Protein AF-A0A562MT19-F1 (afdb_monomer)

Secondary structure (DSSP, 8-state):
-HHHHHHHHHHHHHHHHHS---------EEE--TT-EEEE-TTSEEEEEEE-SS-GGG--EEEEEEEEEEETTEEEESTTSPPP--EEEEEEE--SS-TTEEEEEEEEEEEEEETTEEEEEEE---S-EEEEESSGGGEEEEESS-----STTSPP--SEEE--TT-EEEEES---SEEEEEETT-SSPEEEE---TT--EEEEEEEEEEETT---SSEEEEEETTEEE--EETTEE--STTPPPPEEBP-

Foldseek 3Di:
DVVVVVVVVVVVVVVVVVVPPDPPDPLAFWFADDAWIWGQDPVQKIWIWHQQQQANVVVDIFIAIDGWDDDPQKIWAAAVFDDDAKDKDKDFDFDPPDLQKAKEAEWEWEFEDDPNDGDDIDTDQAQWKWKAFPDPVRIAIEGQDDDADPDPPDDGDPRYDHDDPRRMDIDGDDFGQWMWMDGGPHLDIDIDGDDDRNGRYMYMYMYHYAYPRNHDGRFIWRDDDQWIFGDDHSNDTDPDPPGDGTTGGDD

Structure (mmCIF, N/CA/C/O backbone):
data_AF-A0A562MT19-F1
#
_entry.id   AF-A0A562MT19-F1
#
loop_
_atom_site.group_PDB
_atom_site.id
_atom_site.type_symbol
_atom_site.label_atom_id
_atom_site.label_alt_id
_atom_site.label_comp_id
_atom_site.label_asym_id
_atom_site.label_entity_id
_atom_site.label_seq_id
_atom_site.pdbx_PDB_ins_code
_atom_site.Cartn_x
_atom_site.Cartn_y
_atom_site.Cartn_z
_atom_site.occupancy
_atom_site.B_iso_or_equiv
_atom_site.auth_seq_id
_atom_site.auth_comp_id
_atom_site.auth_asym_id
_atom_site.auth_atom_id
_atom_site.pdbx_PDB_model_num
ATOM 1 N N . MET A 1 1 ? -6.044 -28.865 -68.835 1.00 51.41 1 MET A N 1
ATOM 2 C CA . MET A 1 1 ? -5.174 -27.752 -68.384 1.00 51.41 1 MET A CA 1
ATOM 3 C C . MET A 1 1 ? -5.830 -26.784 -67.393 1.00 51.41 1 MET A C 1
ATOM 5 O O . MET A 1 1 ? -5.123 -26.281 -66.537 1.00 51.41 1 MET A O 1
ATOM 9 N N . ILE A 1 2 ? -7.151 -26.563 -67.417 1.00 51.44 2 ILE A N 1
ATOM 10 C CA . ILE A 1 2 ? -7.829 -25.585 -66.531 1.00 51.44 2 ILE A CA 1
ATOM 11 C C . ILE A 1 2 ? -7.869 -26.005 -65.042 1.00 51.44 2 ILE A C 1
ATOM 13 O O . ILE A 1 2 ? -7.805 -25.158 -64.158 1.00 51.44 2 ILE A O 1
ATOM 17 N N . LYS A 1 3 ? -7.898 -27.311 -64.735 1.00 44.47 3 LYS A N 1
ATOM 18 C CA . LYS A 1 3 ? -7.991 -27.810 -63.346 1.00 44.47 3 LYS A CA 1
ATOM 19 C C . LYS A 1 3 ? -6.720 -27.620 -62.502 1.00 44.47 3 LYS A C 1
ATOM 21 O O . LYS A 1 3 ? -6.828 -27.552 -61.286 1.00 44.47 3 LYS A O 1
ATOM 26 N N . VAL A 1 4 ? -5.545 -27.495 -63.127 1.00 52.62 4 VAL A N 1
ATOM 27 C CA . VAL A 1 4 ? -4.258 -27.324 -62.417 1.00 52.62 4 VAL A CA 1
ATOM 28 C C . VAL A 1 4 ? -4.016 -25.855 -62.038 1.00 52.62 4 VAL A C 1
ATOM 30 O O . VAL A 1 4 ? -3.389 -25.569 -61.021 1.00 52.62 4 VAL A O 1
ATOM 33 N N . LEU A 1 5 ? -4.580 -24.910 -62.802 1.00 48.38 5 LEU A N 1
ATOM 34 C CA . LEU A 1 5 ? -4.477 -23.480 -62.495 1.00 48.38 5 LEU A CA 1
ATOM 35 C C . LEU A 1 5 ? -5.323 -23.079 -61.271 1.00 48.38 5 LEU A C 1
ATOM 37 O O . LEU A 1 5 ? -4.899 -22.243 -60.477 1.00 48.38 5 LEU A O 1
ATOM 41 N N . LEU A 1 6 ? -6.496 -23.698 -61.085 1.00 49.72 6 LEU A N 1
ATOM 42 C CA . LEU A 1 6 ? -7.387 -23.399 -59.954 1.00 49.72 6 LEU A CA 1
ATOM 43 C C . LEU A 1 6 ? -6.861 -23.927 -58.610 1.00 49.72 6 LEU A C 1
ATOM 45 O O . LEU A 1 6 ? -7.051 -23.270 -57.588 1.00 49.72 6 LEU A O 1
ATOM 49 N N . SER A 1 7 ? -6.161 -25.067 -58.594 1.00 51.47 7 SER A N 1
ATOM 50 C CA . SER A 1 7 ? -5.553 -25.596 -57.364 1.00 51.47 7 SER A CA 1
ATOM 51 C C . SER A 1 7 ? -4.361 -24.758 -56.895 1.00 51.47 7 SER A C 1
ATOM 53 O O . SER A 1 7 ? -4.171 -24.587 -55.694 1.00 51.47 7 SER A O 1
ATOM 55 N N . ALA A 1 8 ? -3.593 -24.183 -57.827 1.00 54.72 8 ALA A N 1
ATOM 56 C CA . ALA A 1 8 ? -2.473 -23.302 -57.502 1.00 54.72 8 ALA A CA 1
ATOM 57 C C . ALA A 1 8 ? -2.939 -21.960 -56.901 1.00 54.72 8 ALA A C 1
ATOM 59 O O . ALA A 1 8 ? -2.332 -21.474 -55.948 1.00 54.72 8 ALA A O 1
ATOM 60 N N . LEU A 1 9 ? -4.054 -21.395 -57.388 1.00 52.44 9 LEU A N 1
ATOM 61 C CA . LEU A 1 9 ? -4.616 -20.142 -56.862 1.00 52.44 9 LEU A CA 1
ATOM 62 C C . LEU A 1 9 ? -5.207 -20.295 -55.448 1.00 52.44 9 LEU A C 1
ATOM 64 O O . LEU A 1 9 ? -5.035 -19.414 -54.604 1.00 52.44 9 LEU A O 1
ATOM 68 N N . LEU A 1 10 ? -5.867 -21.425 -55.167 1.00 51.94 10 LEU A N 1
ATOM 69 C CA . LEU A 1 10 ? -6.407 -21.728 -53.836 1.00 51.94 10 LEU A CA 1
ATOM 70 C C . LEU A 1 10 ? -5.293 -21.927 -52.800 1.00 51.94 10 LEU A C 1
ATOM 72 O O . LEU A 1 10 ? -5.394 -21.381 -51.701 1.00 51.94 10 LEU A O 1
ATOM 76 N N . TYR A 1 11 ? -4.192 -22.594 -53.164 1.00 52.31 11 TYR A N 1
ATOM 77 C CA . TYR A 1 11 ? -3.014 -22.688 -52.295 1.00 52.31 11 TYR A CA 1
ATOM 78 C C . TYR A 1 11 ? -2.346 -21.327 -52.060 1.00 52.31 11 TYR A C 1
ATOM 80 O O . TYR A 1 11 ? -1.972 -21.025 -50.931 1.00 52.31 11 TYR A O 1
ATOM 88 N N . PHE A 1 12 ? -2.269 -20.459 -53.073 1.00 49.38 12 PHE A N 1
ATOM 89 C CA . PHE A 1 12 ? -1.691 -19.120 -52.907 1.00 49.38 12 PHE A CA 1
ATOM 90 C C . PHE A 1 12 ? -2.519 -18.243 -51.942 1.00 49.38 12 PHE A C 1
ATOM 92 O O . PHE A 1 12 ? -1.956 -17.536 -51.109 1.00 49.38 12 PHE A O 1
ATOM 99 N N . SER A 1 13 ? -3.854 -18.357 -51.959 1.00 49.09 13 SER A N 1
ATOM 100 C CA . SER A 1 13 ? -4.742 -17.638 -51.023 1.00 49.09 13 SER A CA 1
ATOM 101 C C . SER A 1 13 ? -4.686 -18.148 -49.570 1.00 49.09 13 SER A C 1
ATOM 103 O O . SER A 1 13 ? -4.869 -17.376 -48.622 1.00 49.09 13 SER A O 1
ATOM 105 N N . LEU A 1 14 ? -4.366 -19.431 -49.375 1.00 48.69 14 LEU A N 1
ATOM 106 C CA . LEU A 1 14 ? -4.197 -20.043 -48.052 1.00 48.69 14 LEU A CA 1
ATOM 107 C C . LEU A 1 14 ? -2.836 -19.715 -47.422 1.00 48.69 14 LEU A C 1
ATOM 109 O O . LEU A 1 14 ? -2.741 -19.599 -46.205 1.00 48.69 14 LEU A O 1
ATOM 113 N N . VAL A 1 15 ? -1.792 -19.484 -48.222 1.00 49.53 15 VAL A N 1
ATOM 114 C CA . VAL A 1 15 ? -0.471 -19.096 -47.697 1.00 49.53 15 VAL A CA 1
ATOM 115 C C . VAL A 1 15 ? -0.432 -17.607 -47.318 1.00 49.53 15 VAL A C 1
ATOM 117 O O . VAL A 1 15 ? 0.167 -17.250 -46.304 1.00 49.53 15 VAL A O 1
ATOM 120 N N . PHE A 1 16 ? -1.147 -16.732 -48.037 1.00 44.38 16 PHE A N 1
ATOM 121 C CA . PHE A 1 16 ? -1.231 -15.306 -47.675 1.00 44.38 16 PHE A CA 1
ATOM 122 C C . PHE A 1 16 ? -2.078 -15.027 -46.424 1.00 44.38 16 PHE A C 1
ATOM 124 O O . PHE A 1 16 ? -1.816 -14.056 -45.714 1.00 44.38 16 PHE A O 1
ATOM 131 N N . SER A 1 17 ? -3.051 -15.881 -46.100 1.00 43.03 17 SER A N 1
ATOM 132 C CA . SER A 1 17 ? -3.866 -15.725 -44.885 1.00 43.03 17 SER A CA 1
ATOM 133 C C . SER A 1 17 ? -3.165 -16.218 -43.610 1.00 43.03 17 SER A C 1
ATOM 135 O O . SER A 1 17 ? -3.526 -15.784 -42.517 1.00 43.03 17 SER A O 1
ATOM 137 N N . VAL A 1 18 ? -2.105 -17.028 -43.727 1.00 45.25 18 VAL A N 1
ATOM 138 C CA . VAL A 1 18 ? -1.285 -17.476 -42.582 1.00 45.25 18 VAL A CA 1
ATOM 139 C C . VAL A 1 18 ? -0.126 -16.514 -42.276 1.00 45.25 18 VAL A C 1
ATOM 141 O O . VAL A 1 18 ? 0.355 -16.491 -41.146 1.00 45.25 18 VAL A O 1
ATOM 144 N N . PHE A 1 19 ? 0.273 -15.650 -43.219 1.00 40.47 19 PHE A N 1
ATOM 145 C CA . PHE A 1 19 ? 1.335 -14.648 -43.018 1.00 40.47 19 PHE A CA 1
ATOM 146 C C . PHE A 1 19 ? 0.851 -13.233 -42.678 1.00 40.47 19 PHE A C 1
ATOM 148 O O . PHE A 1 19 ? 1.670 -12.363 -42.389 1.00 40.47 19 PHE A O 1
ATOM 155 N N . ALA A 1 20 ? -0.457 -13.017 -42.519 1.00 39.97 20 ALA A N 1
ATOM 156 C CA . ALA A 1 20 ? -0.968 -11.924 -41.686 1.00 39.97 20 ALA A CA 1
ATOM 157 C C . ALA A 1 20 ? -0.799 -12.253 -40.183 1.00 39.97 20 ALA A C 1
ATOM 159 O O . ALA A 1 20 ? -1.672 -11.985 -39.356 1.00 39.97 20 ALA A O 1
ATOM 160 N N . GLN A 1 21 ? 0.338 -12.849 -39.808 1.00 40.09 21 GLN A N 1
ATOM 161 C CA . GLN A 1 21 ? 0.810 -12.891 -38.435 1.00 40.09 21 GLN A CA 1
ATOM 162 C C . GLN A 1 21 ? 1.092 -11.454 -38.025 1.00 40.09 21 GLN A C 1
ATOM 164 O O . GLN A 1 21 ? 2.154 -10.911 -38.301 1.00 40.09 21 GLN A O 1
ATOM 169 N N . LYS A 1 22 ? 0.069 -10.831 -37.434 1.00 43.50 22 LYS A N 1
ATOM 170 C CA . LYS A 1 22 ? 0.128 -9.856 -36.344 1.00 43.50 22 LYS A CA 1
ATOM 171 C C . LYS A 1 22 ? 1.569 -9.432 -36.048 1.00 43.50 22 LYS A C 1
ATOM 173 O O . LYS A 1 22 ? 2.155 -9.920 -35.087 1.00 43.50 22 LYS A O 1
ATOM 178 N N . ALA A 1 23 ? 2.130 -8.545 -36.874 1.00 39.25 23 ALA A N 1
ATOM 179 C CA . ALA A 1 23 ? 3.409 -7.924 -36.580 1.00 39.25 23 ALA A CA 1
ATOM 180 C C . ALA A 1 23 ? 3.232 -7.286 -35.204 1.00 39.25 23 ALA A C 1
ATOM 182 O O . ALA A 1 23 ? 2.452 -6.337 -35.052 1.00 39.25 23 ALA A O 1
ATOM 183 N N . SER A 1 24 ? 3.826 -7.891 -34.174 1.00 53.09 24 SER A N 1
ATOM 184 C CA . SER A 1 24 ? 3.759 -7.351 -32.829 1.00 53.09 24 SER A CA 1
ATOM 185 C C . SER A 1 24 ? 4.416 -5.989 -32.931 1.00 53.09 24 SER A C 1
ATOM 187 O O . SER A 1 24 ? 5.625 -5.902 -33.144 1.00 53.09 24 SER A O 1
ATOM 189 N N . LYS A 1 25 ? 3.610 -4.921 -32.880 1.00 62.22 25 LYS A N 1
ATOM 190 C CA . LYS A 1 25 ? 4.140 -3.560 -32.817 1.00 62.22 25 LYS A CA 1
ATOM 191 C C . LYS A 1 25 ? 5.228 -3.559 -31.741 1.00 62.22 25 LYS A C 1
ATOM 193 O O . LYS A 1 25 ? 4.973 -4.136 -30.681 1.00 62.22 25 LYS A O 1
ATOM 198 N N . PRO A 1 26 ? 6.412 -2.984 -32.002 1.00 75.62 26 PRO A N 1
ATOM 199 C CA . PRO A 1 26 ? 7.526 -3.089 -31.075 1.00 75.62 26 PRO A CA 1
ATOM 200 C C . PRO A 1 26 ? 7.091 -2.512 -29.729 1.00 75.62 26 PRO A C 1
ATOM 202 O O . PRO A 1 26 ? 6.815 -1.319 -29.629 1.00 75.62 26 PRO A O 1
ATOM 205 N N . ILE A 1 27 ? 6.977 -3.375 -28.718 1.00 87.25 27 ILE A N 1
ATOM 206 C CA . ILE A 1 27 ? 6.652 -2.996 -27.335 1.00 87.25 27 ILE A CA 1
ATOM 207 C C . ILE A 1 27 ? 7.791 -2.198 -26.694 1.00 87.25 27 ILE A C 1
ATOM 209 O O . ILE A 1 27 ? 7.566 -1.451 -25.749 1.00 87.25 27 ILE A O 1
ATOM 213 N N . PHE A 1 28 ? 8.992 -2.320 -27.252 1.00 90.56 28 PHE A N 1
ATOM 214 C CA . PHE A 1 28 ? 10.182 -1.568 -26.889 1.00 90.56 28 PHE A CA 1
ATOM 215 C C . PHE A 1 28 ? 9.987 -0.071 -27.113 1.00 90.56 28 PHE A C 1
ATOM 217 O O . PHE A 1 28 ? 9.331 0.335 -28.079 1.00 90.56 28 PHE A O 1
ATOM 224 N N . GLY A 1 29 ? 10.602 0.736 -26.258 1.00 92.75 29 GLY A N 1
ATOM 225 C CA . GLY A 1 29 ? 10.547 2.191 -26.305 1.00 92.75 29 GLY A CA 1
ATOM 226 C C . GLY A 1 29 ? 10.354 2.813 -24.929 1.00 92.75 29 GLY A C 1
ATOM 227 O O . GLY A 1 29 ? 10.197 2.117 -23.926 1.00 92.75 29 GLY A O 1
ATOM 228 N N . THR A 1 30 ? 10.349 4.140 -24.913 1.00 94.94 30 THR A N 1
ATOM 229 C CA . THR A 1 30 ? 10.148 4.949 -23.711 1.00 94.94 30 THR A CA 1
ATOM 230 C C . THR A 1 30 ? 8.709 5.439 -23.654 1.00 94.94 30 THR A C 1
ATOM 232 O O . THR A 1 30 ? 8.205 5.996 -24.626 1.00 94.94 30 THR A O 1
ATOM 235 N N . TYR A 1 31 ? 8.049 5.235 -22.520 1.00 94.50 31 TYR A N 1
ATOM 236 C CA . TYR A 1 31 ? 6.672 5.624 -22.250 1.00 94.50 31 TYR A CA 1
ATOM 237 C C . TYR A 1 31 ? 6.636 6.573 -21.055 1.00 94.50 31 TYR A C 1
ATOM 239 O O . TYR A 1 31 ? 7.173 6.243 -20.000 1.00 94.50 31 TYR A O 1
ATOM 247 N N . GLY A 1 32 ? 5.950 7.704 -21.193 1.00 92.00 32 GLY A N 1
ATOM 248 C CA . GLY A 1 32 ? 5.797 8.706 -20.141 1.00 92.00 32 GLY A CA 1
ATOM 249 C C . GLY A 1 32 ? 6.962 9.688 -20.067 1.00 92.00 32 GLY A C 1
ATOM 250 O O . GLY A 1 32 ? 8.007 9.496 -20.690 1.00 92.00 32 GLY A O 1
ATOM 251 N N . GLU A 1 33 ? 6.771 10.750 -19.290 1.00 86.94 33 GLU A N 1
ATOM 252 C CA . GLU A 1 33 ? 7.734 11.836 -19.102 1.00 86.94 33 GLU A CA 1
ATOM 253 C C . GLU A 1 33 ? 7.857 12.208 -17.620 1.00 86.94 33 GLU A C 1
ATOM 255 O O . GLU A 1 33 ? 6.966 11.936 -16.813 1.00 86.94 33 GLU A O 1
ATOM 260 N N . TYR A 1 34 ? 8.960 12.881 -17.283 1.00 79.06 34 TYR A N 1
ATOM 261 C CA . TYR A 1 34 ? 9.226 13.518 -15.989 1.00 79.06 34 TYR A CA 1
ATOM 262 C C . TYR A 1 34 ? 9.019 12.613 -14.761 1.00 79.06 34 TYR A C 1
ATOM 264 O O . TYR A 1 34 ? 9.953 11.940 -14.333 1.00 79.06 34 TYR A O 1
ATOM 272 N N . SER A 1 35 ? 7.815 12.630 -14.178 1.00 82.56 35 SER A N 1
ATOM 273 C CA . SER A 1 35 ? 7.476 12.019 -12.889 1.00 82.56 35 SER A CA 1
ATOM 274 C C . SER A 1 35 ? 7.184 10.527 -12.975 1.00 82.56 35 SER A C 1
ATOM 276 O O . SER A 1 35 ? 7.266 9.823 -11.967 1.00 82.56 35 SER A O 1
ATOM 278 N N . THR A 1 36 ? 6.825 10.017 -14.154 1.00 91.06 36 THR A N 1
ATOM 279 C CA . THR A 1 36 ? 6.807 8.575 -14.384 1.00 91.06 36 THR A CA 1
ATOM 280 C C . THR A 1 36 ? 7.197 8.235 -15.810 1.00 91.06 36 THR A C 1
ATOM 282 O O . THR A 1 36 ? 6.565 8.680 -16.768 1.00 91.06 36 THR A O 1
ATOM 285 N N . ARG A 1 37 ? 8.236 7.409 -15.941 1.00 95.06 37 ARG A N 1
ATOM 286 C CA . ARG A 1 37 ? 8.802 6.993 -17.220 1.00 95.06 37 ARG A CA 1
ATOM 287 C C . ARG A 1 37 ? 9.193 5.525 -17.182 1.00 95.06 37 ARG A C 1
ATOM 289 O O . ARG A 1 37 ? 9.962 5.121 -16.317 1.00 95.06 37 ARG A O 1
ATOM 296 N N . LEU A 1 38 ? 8.709 4.753 -18.147 1.00 96.44 38 LEU A N 1
ATOM 297 C CA . LEU A 1 38 ? 9.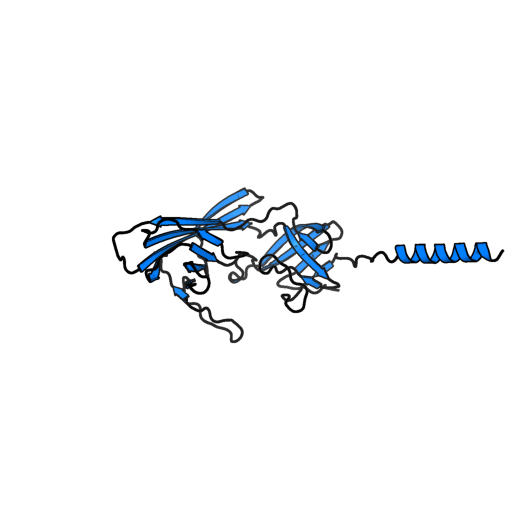086 3.361 -18.369 1.00 96.44 38 LEU A CA 1
ATOM 298 C C . LEU A 1 38 ? 9.819 3.238 -19.703 1.00 96.44 38 LEU A C 1
ATOM 300 O O . LEU A 1 38 ? 9.231 3.484 -20.752 1.00 96.44 38 LEU A O 1
ATOM 304 N N . THR A 1 39 ? 11.066 2.796 -19.675 1.00 96.44 39 THR A N 1
ATOM 305 C CA . THR A 1 39 ? 11.839 2.438 -20.864 1.00 96.44 39 THR A CA 1
ATOM 306 C C . THR A 1 39 ? 11.942 0.923 -20.948 1.00 96.44 39 THR A C 1
ATOM 308 O O . THR A 1 39 ? 12.451 0.299 -20.023 1.00 96.44 39 THR A O 1
ATOM 311 N N . LEU A 1 40 ? 11.470 0.332 -22.047 1.00 96.25 40 LEU A N 1
ATOM 312 C CA . LEU A 1 40 ? 11.638 -1.089 -22.369 1.00 96.25 40 LEU A CA 1
ATOM 313 C C . LEU A 1 40 ? 12.693 -1.232 -23.473 1.00 96.25 40 LEU A C 1
ATOM 315 O O . LEU A 1 40 ? 12.450 -0.827 -24.614 1.00 96.25 40 LEU A O 1
ATOM 319 N N . ASN A 1 41 ? 13.849 -1.801 -23.138 1.00 95.69 41 ASN A N 1
ATOM 320 C CA . ASN A 1 41 ? 14.981 -1.970 -24.050 1.00 95.69 41 ASN A CA 1
ATOM 321 C C . ASN A 1 41 ? 14.867 -3.261 -24.873 1.00 95.69 41 ASN A C 1
ATOM 323 O O . ASN A 1 41 ? 14.219 -4.221 -24.463 1.00 95.69 41 ASN A O 1
ATOM 327 N N . LEU A 1 42 ? 15.523 -3.296 -26.038 1.00 93.19 42 LEU A N 1
ATOM 328 C CA . LEU A 1 42 ? 15.526 -4.455 -26.946 1.00 93.19 42 LEU A CA 1
ATOM 329 C C . LEU A 1 42 ? 16.177 -5.710 -26.345 1.00 93.19 42 LEU A C 1
ATOM 331 O O . LEU A 1 42 ? 15.852 -6.820 -26.754 1.00 93.19 42 LEU A O 1
ATOM 335 N N . ASP A 1 43 ? 17.067 -5.537 -25.373 1.00 94.38 43 ASP A N 1
ATOM 336 C CA . ASP A 1 43 ? 17.789 -6.602 -24.671 1.00 94.38 43 ASP A CA 1
ATOM 337 C C . ASP A 1 43 ? 16.994 -7.222 -23.505 1.00 94.38 43 ASP A C 1
ATOM 339 O O . ASP A 1 43 ? 17.550 -7.972 -22.711 1.00 94.38 43 ASP A O 1
ATOM 343 N N . SER A 1 44 ? 15.686 -6.951 -23.416 1.00 94.44 44 SER A N 1
ATOM 344 C CA . SER A 1 44 ? 14.796 -7.400 -22.331 1.00 94.44 44 SER A CA 1
ATOM 345 C C . SER A 1 44 ? 15.074 -6.773 -20.961 1.00 94.44 44 SER A C 1
ATOM 347 O O . SER A 1 44 ? 14.546 -7.243 -19.955 1.00 94.44 44 SER A O 1
ATOM 349 N N . THR A 1 45 ? 15.820 -5.666 -20.910 1.00 97.56 45 THR A N 1
ATOM 350 C CA . THR A 1 45 ? 15.968 -4.854 -19.694 1.00 97.56 45 THR A CA 1
ATOM 351 C C . THR A 1 45 ? 15.000 -3.669 -19.677 1.00 97.56 45 THR A C 1
ATOM 353 O O . THR A 1 45 ? 14.486 -3.240 -20.718 1.00 97.56 45 THR A O 1
ATOM 356 N N . PHE A 1 46 ? 14.712 -3.126 -18.493 1.00 97.31 46 PHE A N 1
ATOM 357 C CA . PHE A 1 46 ? 13.916 -1.910 -18.338 1.00 97.31 46 PHE A CA 1
ATOM 358 C C . PHE A 1 46 ? 14.572 -0.881 -17.417 1.00 97.31 46 PHE A C 1
ATOM 360 O O . PHE A 1 46 ? 15.384 -1.209 -16.552 1.00 97.31 46 PHE A O 1
ATOM 367 N N . GLU A 1 47 ? 14.138 0.367 -17.571 1.00 97.06 47 GLU A N 1
ATOM 368 C CA . GLU A 1 47 ? 14.278 1.424 -16.570 1.00 97.06 47 GLU A CA 1
ATOM 369 C C . GLU A 1 47 ? 12.884 1.969 -16.238 1.00 97.06 47 GLU A C 1
ATOM 371 O O . GLU A 1 47 ? 12.118 2.306 -17.138 1.00 97.06 47 GLU A O 1
ATOM 376 N N . LEU A 1 48 ? 12.542 2.045 -14.954 1.00 96.12 48 LEU A N 1
ATOM 377 C CA . LEU A 1 48 ? 11.295 2.619 -14.461 1.00 96.12 48 LEU A CA 1
ATOM 378 C C . LEU A 1 48 ? 11.614 3.719 -13.457 1.00 96.12 48 LEU A C 1
ATOM 380 O O . LEU A 1 48 ? 12.158 3.449 -12.391 1.00 96.12 48 LEU A O 1
ATOM 384 N N . ILE A 1 49 ? 11.234 4.942 -13.794 1.00 95.06 49 ILE A N 1
ATOM 385 C CA . ILE A 1 49 ? 11.198 6.075 -12.875 1.00 95.06 49 ILE A CA 1
ATOM 386 C C . ILE A 1 49 ? 9.746 6.236 -12.452 1.00 95.06 49 ILE A C 1
ATOM 388 O O . ILE A 1 49 ? 8.894 6.393 -13.322 1.00 95.06 49 ILE A O 1
ATOM 392 N N . GLU A 1 50 ? 9.445 6.187 -11.160 1.00 93.06 50 GLU A N 1
ATOM 393 C CA . GLU A 1 50 ? 8.103 6.471 -10.641 1.00 93.06 50 GLU A CA 1
ATOM 394 C C . GLU A 1 50 ? 8.157 7.080 -9.235 1.00 93.06 50 GLU A C 1
ATOM 396 O O . GLU A 1 50 ? 9.130 6.897 -8.501 1.00 93.06 50 GLU A O 1
ATOM 401 N N . ALA A 1 51 ? 7.106 7.809 -8.854 1.00 91.19 51 ALA A N 1
ATOM 402 C CA . ALA A 1 51 ? 6.899 8.210 -7.462 1.00 91.19 51 ALA A CA 1
ATOM 403 C C . ALA A 1 51 ? 6.745 6.973 -6.560 1.00 91.19 51 ALA A C 1
ATOM 405 O O . ALA A 1 51 ? 6.334 5.920 -7.053 1.00 91.19 51 ALA A O 1
ATOM 406 N N . ASP A 1 52 ? 7.031 7.097 -5.255 1.00 92.19 52 ASP A N 1
ATOM 407 C CA . ASP A 1 52 ? 6.937 5.978 -4.304 1.00 92.19 52 ASP A CA 1
ATOM 408 C C . ASP A 1 52 ? 5.582 5.249 -4.459 1.00 92.19 52 ASP A C 1
ATOM 410 O O . ASP A 1 52 ? 4.527 5.813 -4.140 1.00 92.19 52 ASP A O 1
ATOM 414 N N . PRO A 1 53 ? 5.580 3.991 -4.946 1.00 88.06 53 PRO A N 1
ATOM 415 C CA . PRO A 1 53 ? 4.343 3.280 -5.246 1.00 88.06 53 PRO A CA 1
ATOM 416 C C . PRO A 1 53 ? 3.607 2.819 -3.979 1.00 88.06 53 PRO A C 1
ATOM 418 O O . PRO A 1 53 ? 2.455 2.388 -4.057 1.00 88.06 53 PRO A O 1
ATOM 421 N N . ILE A 1 54 ? 4.263 2.878 -2.817 1.00 91.12 54 ILE A N 1
ATOM 422 C CA . ILE A 1 54 ? 3.728 2.461 -1.519 1.00 91.12 54 ILE A CA 1
ATOM 423 C C . ILE A 1 54 ? 3.300 3.686 -0.713 1.00 91.12 54 ILE A C 1
ATOM 425 O O . ILE A 1 54 ? 2.205 3.683 -0.152 1.00 91.12 54 ILE A O 1
ATOM 429 N N . PHE A 1 55 ? 4.121 4.738 -0.688 1.00 91.81 55 PHE A N 1
ATOM 430 C CA . PHE A 1 55 ? 3.873 5.964 0.076 1.00 91.81 55 PHE A CA 1
ATOM 431 C C . PHE A 1 55 ? 3.883 7.208 -0.824 1.00 91.81 55 PHE A C 1
ATOM 433 O O . PHE A 1 55 ? 4.753 8.062 -0.686 1.00 91.81 55 PHE A O 1
ATOM 440 N N . PRO A 1 56 ? 2.901 7.372 -1.728 1.00 86.56 56 PRO A N 1
ATOM 441 C CA . PRO A 1 56 ? 2.930 8.432 -2.743 1.00 86.56 56 PRO A CA 1
ATOM 442 C C . PRO A 1 56 ? 2.933 9.859 -2.164 1.00 86.56 56 PRO A C 1
ATOM 444 O O . PRO A 1 56 ? 3.318 10.803 -2.848 1.00 86.56 56 PRO A O 1
ATOM 447 N N . TYR A 1 57 ? 2.518 10.025 -0.906 1.00 86.00 57 TYR A N 1
ATOM 448 C CA . TYR A 1 57 ? 2.509 11.300 -0.184 1.00 86.00 57 TYR A CA 1
ATOM 449 C C . TYR A 1 57 ? 3.899 11.781 0.259 1.00 86.00 57 TYR A C 1
ATOM 451 O O . 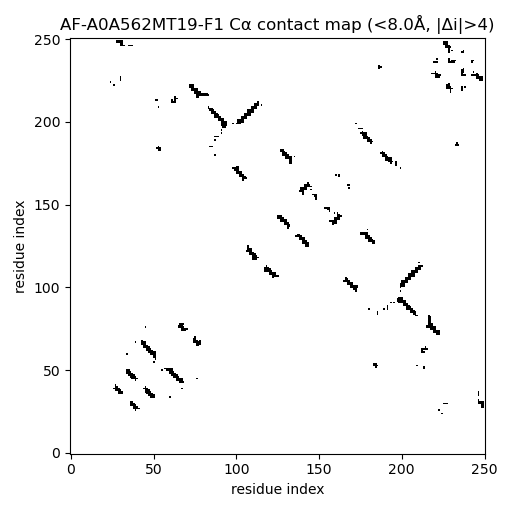TYR A 1 57 ? 4.025 12.915 0.711 1.00 86.00 57 TYR A O 1
ATOM 459 N N . THR A 1 58 ? 4.943 10.949 0.163 1.00 89.25 58 THR A N 1
ATOM 460 C CA . THR A 1 58 ? 6.320 11.394 0.438 1.00 89.25 58 THR A CA 1
ATOM 461 C C . THR A 1 58 ? 6.878 12.238 -0.704 1.00 89.25 58 THR A C 1
ATOM 463 O O . THR A 1 58 ? 7.855 12.953 -0.506 1.00 89.25 58 THR A O 1
ATOM 466 N N . PHE A 1 59 ? 6.257 12.167 -1.891 1.00 87.44 59 PHE A N 1
ATOM 467 C CA . PHE A 1 59 ? 6.730 12.785 -3.134 1.00 87.44 59 PHE A CA 1
ATOM 468 C C . PHE A 1 59 ? 8.152 12.362 -3.537 1.00 87.44 59 PHE A C 1
ATOM 470 O O . PHE A 1 59 ? 8.771 12.979 -4.404 1.00 87.44 59 PHE A O 1
ATOM 477 N N . GLU A 1 60 ? 8.667 11.286 -2.940 1.00 92.12 60 GLU A N 1
ATOM 478 C CA . GLU A 1 60 ? 9.934 10.686 -3.330 1.00 92.12 60 GLU A CA 1
ATOM 479 C C . GLU A 1 60 ? 9.779 9.969 -4.670 1.00 92.12 60 GLU A C 1
ATOM 481 O O . GLU A 1 60 ? 8.741 9.371 -4.961 1.00 92.12 60 GLU A O 1
ATOM 486 N N . SER A 1 61 ? 10.826 10.025 -5.490 1.00 92.88 61 SER A N 1
ATOM 487 C CA . SER A 1 61 ? 10.892 9.333 -6.777 1.00 92.88 61 SER A CA 1
ATOM 488 C C . SER A 1 61 ? 11.998 8.291 -6.751 1.00 92.88 61 SER A C 1
ATOM 490 O O . SER A 1 61 ? 13.083 8.539 -6.227 1.00 92.88 61 SER A O 1
ATOM 492 N N . TYR A 1 62 ? 11.717 7.136 -7.341 1.00 94.81 62 TYR A N 1
ATOM 493 C CA . TYR A 1 62 ? 12.607 5.985 -7.370 1.00 94.81 62 TYR A CA 1
ATOM 494 C C . TYR A 1 62 ? 12.894 5.590 -8.815 1.00 94.81 62 TYR A C 1
ATOM 496 O O . TYR A 1 62 ? 11.987 5.543 -9.647 1.00 94.81 62 TYR A O 1
ATOM 504 N N . THR A 1 63 ? 14.158 5.274 -9.092 1.00 95.25 63 THR A N 1
ATOM 505 C CA . THR A 1 63 ? 14.607 4.746 -10.382 1.00 95.25 63 THR A CA 1
ATOM 506 C C . THR A 1 63 ? 14.989 3.288 -10.207 1.00 95.25 63 THR A C 1
ATOM 508 O O . THR A 1 63 ? 15.900 2.967 -9.450 1.00 95.25 63 THR A O 1
ATOM 511 N N . ASN A 1 64 ? 14.306 2.414 -10.935 1.00 95.62 64 ASN A N 1
ATOM 512 C CA . ASN A 1 64 ? 14.476 0.973 -10.877 1.00 95.62 64 ASN A CA 1
ATOM 513 C C . ASN A 1 64 ? 14.917 0.427 -12.226 1.00 95.62 64 ASN A C 1
ATOM 515 O O . ASN A 1 64 ? 14.453 0.882 -13.271 1.00 95.62 64 ASN A O 1
ATOM 519 N N . ARG A 1 65 ? 15.790 -0.577 -12.196 1.00 96.56 65 ARG A N 1
ATOM 520 C CA . ARG A 1 65 ? 16.244 -1.307 -13.379 1.00 96.56 65 ARG A CA 1
ATOM 521 C C . ARG A 1 65 ? 16.126 -2.801 -13.138 1.00 96.56 65 ARG A C 1
ATOM 523 O O . ARG A 1 65 ? 16.174 -3.247 -11.994 1.00 96.56 65 ARG A O 1
ATOM 530 N N . GLY A 1 66 ? 15.973 -3.557 -14.212 1.00 96.69 66 GLY A N 1
ATOM 531 C CA . GLY A 1 66 ? 15.898 -5.009 -14.149 1.00 96.69 66 GLY A CA 1
ATOM 532 C C . GLY A 1 66 ? 15.447 -5.598 -15.471 1.00 96.69 66 GLY A C 1
ATOM 533 O O . GLY A 1 66 ? 15.518 -4.933 -16.504 1.00 96.69 66 GLY A O 1
ATOM 534 N N . ASP A 1 67 ? 14.947 -6.824 -15.415 1.00 97.50 67 ASP A N 1
ATOM 535 C CA . ASP A 1 67 ? 14.540 -7.580 -16.596 1.00 97.50 67 ASP A CA 1
ATOM 536 C C . ASP A 1 67 ? 13.022 -7.574 -16.758 1.00 97.50 67 ASP A C 1
ATOM 538 O O . ASP A 1 67 ? 12.267 -7.465 -15.785 1.00 97.50 67 ASP A O 1
ATOM 542 N N . TRP A 1 68 ? 12.550 -7.731 -17.988 1.00 96.94 68 TRP A N 1
ATOM 543 C CA . TRP A 1 68 ? 11.137 -7.921 -18.278 1.00 96.94 68 TRP A CA 1
ATOM 544 C C . TRP A 1 68 ? 10.898 -9.089 -19.235 1.00 96.94 68 TRP A C 1
ATOM 546 O O . TRP A 1 68 ? 11.740 -9.441 -20.052 1.00 96.94 68 TRP A O 1
ATOM 556 N N . GLU A 1 69 ? 9.704 -9.677 -19.154 1.00 95.56 69 GLU A N 1
ATOM 557 C CA . GLU A 1 69 ? 9.236 -10.717 -20.083 1.00 95.56 69 GLU A CA 1
ATOM 558 C C . GLU A 1 69 ? 7.845 -10.378 -20.609 1.00 95.56 69 GLU A C 1
ATOM 560 O O . GLU A 1 69 ? 7.071 -9.667 -19.966 1.00 95.56 69 GLU A O 1
ATOM 565 N N . VAL A 1 70 ? 7.486 -10.950 -21.756 1.00 92.81 70 VAL A N 1
ATOM 566 C CA . VAL A 1 70 ? 6.122 -10.885 -22.292 1.00 92.81 70 VAL A CA 1
ATOM 567 C C . VAL A 1 70 ? 5.394 -12.188 -22.001 1.00 92.81 70 VAL A C 1
ATOM 569 O O . VAL A 1 70 ? 5.846 -13.264 -22.385 1.00 92.81 70 VAL A O 1
ATOM 572 N N . LYS A 1 71 ? 4.213 -12.086 -21.385 1.00 89.06 71 LYS A N 1
ATOM 573 C CA . LYS A 1 71 ? 3.248 -13.184 -21.249 1.00 89.06 71 LYS A CA 1
ATOM 574 C C . LYS A 1 71 ? 1.928 -12.771 -21.889 1.00 89.06 71 LYS A C 1
ATOM 576 O O . LYS A 1 71 ? 1.155 -12.005 -21.316 1.00 89.06 71 LYS A O 1
ATOM 581 N N . GLY A 1 72 ? 1.671 -13.276 -23.096 1.00 84.38 72 GLY A N 1
ATOM 582 C CA . GLY A 1 72 ? 0.489 -12.909 -23.877 1.00 84.38 72 GLY A CA 1
ATOM 583 C C . GLY A 1 72 ? 0.541 -11.449 -24.337 1.00 84.38 72 GLY A C 1
ATOM 584 O O . GLY A 1 72 ? 1.403 -11.079 -25.126 1.00 84.38 72 GLY A O 1
ATOM 585 N N . ASP A 1 73 ? -0.392 -10.625 -23.861 1.00 80.81 73 ASP A N 1
ATOM 586 C CA . ASP A 1 73 ? -0.479 -9.182 -24.138 1.00 80.81 73 ASP A CA 1
ATOM 587 C C . ASP A 1 73 ? 0.087 -8.304 -23.005 1.00 80.81 73 ASP A C 1
ATOM 589 O O . ASP A 1 73 ? -0.038 -7.077 -23.037 1.00 80.81 73 ASP A O 1
ATOM 593 N N . THR A 1 74 ? 0.699 -8.932 -22.000 1.00 90.12 74 THR A N 1
ATOM 594 C CA . THR A 1 74 ? 1.191 -8.278 -20.789 1.00 90.12 74 THR A CA 1
ATOM 595 C C . THR A 1 74 ? 2.712 -8.383 -20.710 1.00 90.12 74 THR A C 1
ATOM 597 O O . THR A 1 74 ? 3.275 -9.471 -20.813 1.00 90.12 74 THR A O 1
ATOM 600 N N . VAL A 1 75 ? 3.374 -7.252 -20.485 1.00 94.75 75 VAL A N 1
ATOM 601 C CA . VAL A 1 75 ? 4.782 -7.166 -20.087 1.00 94.75 75 VAL A CA 1
ATOM 602 C C . VAL A 1 75 ? 4.857 -7.292 -18.565 1.00 94.75 75 VAL A C 1
ATOM 604 O O . VAL A 1 75 ? 4.056 -6.688 -17.853 1.00 94.75 75 VAL A O 1
ATOM 607 N N . ILE A 1 76 ? 5.788 -8.087 -18.051 1.00 95.38 76 ILE A N 1
ATOM 608 C CA . ILE A 1 76 ? 5.997 -8.296 -16.616 1.00 95.38 76 ILE A CA 1
ATOM 609 C C . ILE A 1 76 ? 7.404 -7.829 -16.262 1.00 95.38 76 ILE A C 1
ATOM 611 O O . ILE A 1 76 ? 8.371 -8.396 -16.758 1.00 95.38 76 ILE A O 1
ATOM 615 N N . LEU A 1 77 ? 7.506 -6.818 -15.399 1.00 96.50 77 LEU A N 1
ATOM 616 C CA . LEU A 1 77 ? 8.770 -6.295 -14.878 1.00 96.50 77 LEU A CA 1
ATOM 617 C C . LEU A 1 77 ? 9.218 -7.121 -13.668 1.00 96.50 77 LEU A C 1
ATOM 619 O O . LEU A 1 77 ? 8.407 -7.381 -12.771 1.00 96.50 77 LEU A O 1
ATOM 623 N N . ASN A 1 78 ? 10.498 -7.496 -13.631 1.00 96.69 78 ASN A N 1
ATOM 624 C CA . ASN A 1 78 ? 11.109 -8.368 -12.624 1.00 96.69 78 ASN A CA 1
ATOM 625 C C . ASN A 1 78 ? 10.243 -9.605 -12.304 1.00 96.69 78 ASN A C 1
ATOM 627 O O . ASN A 1 78 ? 9.776 -9.787 -11.174 1.00 96.69 78 ASN A O 1
ATOM 631 N N . PRO A 1 79 ? 9.997 -10.450 -13.313 1.00 95.38 79 PRO A N 1
ATOM 632 C CA . PRO A 1 79 ? 9.125 -11.632 -13.248 1.00 95.38 79 PRO A CA 1
ATOM 633 C C . PRO A 1 79 ? 9.559 -12.684 -12.217 1.00 95.38 79 PRO A C 1
ATOM 635 O O . PRO A 1 79 ? 8.735 -13.451 -11.728 1.00 95.38 79 PRO A O 1
ATOM 638 N N . HIS A 1 80 ? 10.852 -12.725 -11.898 1.00 94.62 80 HIS A N 1
ATOM 639 C CA . HIS A 1 80 ? 11.462 -13.661 -10.960 1.00 94.62 80 HIS A CA 1
ATOM 640 C C . HIS A 1 80 ? 11.320 -13.199 -9.501 1.00 94.62 80 HIS A C 1
ATOM 642 O O . HIS A 1 80 ? 11.661 -13.937 -8.580 1.00 94.62 80 HIS A O 1
ATOM 648 N N . LEU A 1 81 ? 10.829 -11.975 -9.272 1.00 94.75 81 LEU A N 1
ATOM 649 C CA . LEU A 1 81 ? 10.610 -11.440 -7.937 1.00 94.75 81 LEU A CA 1
ATOM 650 C C . LEU A 1 81 ? 9.153 -11.606 -7.522 1.00 94.75 81 LEU A C 1
ATOM 652 O O . LEU A 1 81 ? 8.248 -10.976 -8.076 1.00 94.75 81 LEU A O 1
ATOM 656 N N . GLU A 1 82 ? 8.935 -12.397 -6.477 1.00 92.50 82 GLU A N 1
ATOM 657 C CA . GLU A 1 82 ? 7.622 -12.543 -5.858 1.00 92.50 82 GLU A CA 1
ATOM 658 C C . GLU A 1 82 ? 7.179 -11.246 -5.179 1.00 92.50 82 GLU A C 1
ATOM 660 O O . GLU A 1 82 ? 7.975 -10.581 -4.504 1.00 92.50 82 GLU A O 1
ATOM 665 N N . LYS A 1 83 ? 5.892 -10.903 -5.335 1.00 91.31 83 LYS A N 1
ATOM 666 C CA . LYS A 1 83 ? 5.261 -9.762 -4.661 1.00 91.31 83 LYS A CA 1
ATOM 667 C C . LYS A 1 83 ? 5.319 -9.944 -3.144 1.00 91.31 83 LYS A C 1
ATOM 669 O O . LYS A 1 83 ? 4.948 -10.991 -2.619 1.00 91.31 83 LYS A O 1
ATOM 674 N N . ARG A 1 84 ? 5.694 -8.882 -2.429 1.00 92.56 84 ARG A N 1
ATOM 675 C CA . ARG A 1 84 ? 5.567 -8.834 -0.970 1.00 92.56 84 ARG A CA 1
ATOM 676 C C . ARG A 1 84 ? 4.233 -8.221 -0.588 1.00 92.56 84 ARG A C 1
ATOM 678 O O . ARG A 1 84 ? 3.848 -7.189 -1.128 1.00 92.56 84 ARG A O 1
ATOM 685 N N . LEU A 1 85 ? 3.541 -8.860 0.348 1.00 92.88 85 LEU A N 1
ATOM 686 C CA . LEU A 1 85 ? 2.225 -8.429 0.798 1.00 92.88 85 LEU A CA 1
ATOM 687 C C . LEU A 1 85 ? 2.277 -7.979 2.260 1.00 92.88 85 LEU A C 1
ATOM 689 O O . LEU A 1 85 ? 2.974 -8.608 3.064 1.00 92.88 85 LEU A O 1
ATOM 693 N N . PRO A 1 86 ? 1.528 -6.925 2.626 1.00 95.69 86 PRO A N 1
ATOM 694 C CA . PRO A 1 86 ? 1.398 -6.531 4.015 1.00 95.69 86 PRO A CA 1
ATOM 695 C C . PRO A 1 86 ? 0.802 -7.654 4.857 1.00 95.69 86 PRO A C 1
ATOM 697 O O . PRO A 1 86 ? -0.029 -8.443 4.402 1.00 95.69 86 PRO A O 1
ATOM 700 N N . ARG A 1 87 ? 1.225 -7.704 6.117 1.00 96.44 87 ARG A N 1
ATOM 701 C CA . ARG A 1 87 ? 0.741 -8.668 7.105 1.00 96.44 87 ARG A CA 1
ATOM 702 C C . ARG A 1 87 ? 0.070 -7.912 8.233 1.00 96.44 87 ARG A C 1
ATOM 704 O O . ARG A 1 87 ? 0.596 -6.913 8.713 1.00 96.44 87 ARG A O 1
ATOM 711 N N . VAL A 1 88 ? -1.084 -8.401 8.668 1.00 97.25 88 VAL A N 1
ATOM 712 C CA . VAL A 1 88 ? -1.810 -7.824 9.799 1.00 97.25 88 VAL A CA 1
ATOM 713 C C . VAL A 1 88 ? -2.140 -8.936 10.780 1.00 97.25 88 VAL A C 1
ATOM 715 O O . VAL A 1 88 ? -2.617 -9.997 10.385 1.00 97.25 88 VAL A O 1
ATOM 718 N N . SER A 1 89 ? -1.876 -8.686 12.056 1.00 96.50 89 SER A N 1
ATOM 719 C CA . SER A 1 89 ? -2.221 -9.582 13.159 1.00 96.50 89 SER A CA 1
ATOM 720 C C . SER A 1 89 ? -2.997 -8.819 14.222 1.00 96.50 89 SER A C 1
ATOM 722 O O . SER A 1 89 ? -2.840 -7.605 14.359 1.00 96.50 89 SER A O 1
ATOM 724 N N . VAL A 1 90 ? -3.850 -9.532 14.953 1.00 96.38 90 VAL A N 1
ATOM 725 C CA . VAL A 1 90 ? -4.695 -8.961 16.003 1.00 96.38 90 VAL A CA 1
ATOM 726 C C . VAL A 1 90 ? -4.493 -9.764 17.275 1.00 96.38 90 VAL A C 1
ATOM 728 O O . VAL A 1 90 ? -4.517 -10.993 17.238 1.00 96.38 90 VAL A O 1
ATOM 731 N N . ARG A 1 91 ? -4.303 -9.070 18.397 1.00 95.31 91 ARG A N 1
ATOM 732 C CA . ARG A 1 91 ? -4.404 -9.661 19.733 1.00 95.31 91 ARG A CA 1
ATOM 733 C C . ARG A 1 91 ? -5.678 -9.172 20.397 1.00 95.31 91 ARG A C 1
ATOM 735 O O . ARG A 1 91 ? -5.936 -7.972 20.445 1.00 95.31 91 ARG A O 1
ATOM 742 N N . GLU A 1 92 ? -6.459 -10.117 20.896 1.00 94.25 92 GLU A N 1
ATOM 743 C CA . GLU A 1 92 ? -7.764 -9.883 21.507 1.00 94.25 92 GLU A CA 1
ATOM 744 C C . GLU A 1 92 ? -7.600 -9.894 23.032 1.00 94.25 92 GLU A C 1
ATOM 746 O O . GLU A 1 92 ? -7.071 -10.857 23.591 1.00 94.25 92 GLU A O 1
ATOM 751 N N . LYS A 1 93 ? -8.024 -8.826 23.711 1.00 91.19 93 LYS A N 1
ATOM 752 C CA . LYS A 1 93 ? -7.955 -8.695 25.171 1.00 91.19 93 LYS A CA 1
ATOM 753 C C . LYS A 1 93 ? -9.323 -8.338 25.747 1.00 91.19 93 LYS A C 1
ATOM 755 O O . LYS A 1 93 ? -10.071 -7.546 25.173 1.00 91.19 93 LYS A O 1
ATOM 760 N N . SER A 1 94 ? -9.611 -8.898 26.916 1.00 87.88 94 SER A N 1
ATOM 761 C CA . SER A 1 94 ? -10.750 -8.522 27.752 1.00 87.88 94 SER A CA 1
ATOM 762 C C . SER A 1 94 ? -10.236 -7.672 28.905 1.00 87.88 94 SER A C 1
ATOM 764 O O . SER A 1 94 ? -9.464 -8.145 29.737 1.00 87.88 94 SER A O 1
ATOM 766 N N . VAL A 1 95 ? -10.629 -6.406 28.934 1.00 82.88 95 VAL A N 1
ATOM 767 C CA . VAL A 1 95 ? -10.237 -5.436 29.955 1.00 82.88 95 VAL A CA 1
ATOM 768 C C . VAL A 1 95 ? -11.478 -5.101 30.773 1.00 82.88 95 VAL A C 1
ATOM 770 O O . VAL A 1 95 ? -12.517 -4.772 30.217 1.00 82.88 95 VAL A O 1
ATOM 773 N N . GLN A 1 96 ? -11.401 -5.181 32.100 1.00 71.69 96 GLN A N 1
ATOM 774 C CA . GLN A 1 96 ? -12.560 -4.918 32.971 1.00 71.69 96 GLN A CA 1
ATOM 775 C C . GLN A 1 96 ? -12.992 -3.437 33.000 1.00 71.69 96 GLN A C 1
ATOM 777 O O . GLN A 1 96 ? -14.061 -3.119 33.510 1.00 71.69 96 GLN A O 1
ATOM 782 N N . LYS A 1 97 ? -12.172 -2.532 32.457 1.00 58.44 97 LYS A N 1
ATOM 783 C CA . LYS A 1 97 ? -12.404 -1.085 32.436 1.00 58.44 97 LYS A CA 1
ATOM 784 C C . LYS A 1 97 ? -13.136 -0.668 31.149 1.00 58.44 97 LYS A C 1
ATOM 786 O O . LYS A 1 97 ? -12.799 -1.167 30.081 1.00 58.44 97 LYS A O 1
ATOM 791 N N . ASP A 1 98 ? -14.100 0.249 31.268 1.00 55.66 98 ASP A N 1
ATOM 792 C CA . ASP A 1 98 ? -14.827 0.911 30.168 1.00 55.66 98 ASP A CA 1
ATOM 793 C C . ASP A 1 98 ? -15.542 -0.035 29.181 1.00 55.66 98 ASP A C 1
ATOM 795 O O . ASP A 1 98 ? -15.289 -0.043 27.974 1.00 55.66 98 ASP A O 1
ATOM 799 N N . ASN A 1 99 ? -16.499 -0.811 29.703 1.00 67.19 99 ASN A N 1
ATOM 800 C CA . ASN A 1 99 ? -17.255 -1.821 28.947 1.00 67.19 99 ASN A CA 1
ATOM 801 C C . ASN A 1 99 ? -18.215 -1.247 27.877 1.00 67.19 99 ASN A C 1
ATOM 803 O O . ASN A 1 99 ? -18.771 -1.996 27.070 1.00 67.19 99 ASN A O 1
ATOM 807 N N . ASP A 1 100 ? -18.377 0.078 27.842 1.00 82.50 100 ASP A N 1
ATOM 808 C CA . ASP A 1 100 ? -19.254 0.795 26.907 1.00 82.50 100 ASP A CA 1
ATOM 809 C C . ASP A 1 100 ? -18.584 1.081 25.552 1.00 82.50 100 ASP A C 1
ATOM 811 O O . ASP A 1 100 ? -19.213 1.596 24.619 1.00 82.50 100 ASP A O 1
ATOM 815 N N . SER A 1 101 ? -17.306 0.721 25.398 1.00 88.12 101 SER A N 1
ATOM 816 C CA . SER A 1 101 ? -16.561 0.928 24.158 1.00 88.12 101 SER A CA 1
ATOM 817 C C . SER A 1 101 ? -15.680 -0.261 23.788 1.00 88.12 101 SER A C 1
ATOM 819 O O . SER A 1 101 ? -15.423 -1.161 24.583 1.00 88.12 101 SER A O 1
ATOM 821 N N . ILE A 1 102 ? -15.240 -0.272 22.532 1.00 90.06 102 ILE A N 1
ATOM 822 C CA . ILE A 1 102 ? -14.174 -1.147 22.057 1.00 90.06 102 ILE A CA 1
ATOM 823 C C . ILE A 1 102 ? -12.941 -0.288 21.842 1.00 90.06 102 ILE A C 1
ATOM 825 O O . ILE A 1 102 ? -12.957 0.598 20.986 1.00 90.06 102 ILE A O 1
ATOM 829 N N . SER A 1 103 ? -11.876 -0.584 22.570 1.00 92.31 103 SER A N 1
ATOM 830 C CA . SER A 1 103 ? -10.586 0.075 22.423 1.00 92.31 103 SER A CA 1
ATOM 831 C C . SER A 1 103 ? -9.728 -0.644 21.379 1.00 92.31 103 SER A C 1
ATOM 833 O O . SER A 1 103 ? -9.705 -1.873 21.307 1.00 92.31 103 SER A O 1
ATOM 835 N N . VAL A 1 104 ? -9.034 0.114 20.536 1.00 93.69 104 VAL A N 1
ATOM 836 C CA . VAL A 1 104 ? -8.146 -0.418 19.501 1.00 93.69 104 VAL A CA 1
ATOM 837 C C . VAL A 1 104 ? -6.812 0.304 19.561 1.00 93.69 104 VAL A C 1
ATOM 839 O O . VAL A 1 104 ? -6.775 1.524 19.418 1.00 93.69 104 VAL A O 1
ATOM 842 N N . THR A 1 105 ? -5.725 -0.449 19.703 1.00 95.31 105 THR A N 1
ATOM 843 C CA . THR A 1 105 ? -4.348 0.063 19.658 1.00 95.31 105 THR A CA 1
ATOM 844 C C . THR A 1 105 ? -3.676 -0.368 18.362 1.00 95.31 105 THR A C 1
ATOM 846 O O . THR A 1 105 ? -3.792 -1.525 17.955 1.00 95.31 105 THR A O 1
ATOM 849 N N . ILE A 1 106 ? -2.956 0.545 17.708 1.00 95.75 106 ILE A N 1
ATOM 850 C CA . ILE A 1 106 ? -2.276 0.276 16.434 1.00 95.75 106 ILE A CA 1
ATOM 851 C C . ILE A 1 106 ? -0.762 0.285 16.613 1.00 95.75 106 ILE A C 1
ATOM 853 O O . ILE A 1 106 ? -0.170 1.289 17.007 1.00 95.75 106 ILE A O 1
ATOM 857 N N . ASN A 1 107 ? -0.123 -0.799 16.188 1.00 96.38 107 ASN A N 1
ATOM 858 C CA . ASN A 1 107 ? 1.316 -0.873 15.992 1.00 96.38 107 ASN A CA 1
ATOM 859 C C . ASN A 1 107 ? 1.604 -1.039 14.502 1.00 96.38 107 ASN A C 1
ATOM 861 O O . ASN A 1 107 ? 1.203 -2.031 13.902 1.00 96.38 107 ASN A O 1
ATOM 865 N N . TYR A 1 108 ? 2.293 -0.077 13.896 1.00 96.50 108 TYR A N 1
ATOM 866 C CA . TYR A 1 108 ? 2.657 -0.130 12.484 1.00 96.50 108 TYR A CA 1
ATOM 867 C C . TYR A 1 108 ? 4.174 -0.219 12.363 1.00 96.50 108 TYR A C 1
ATOM 869 O O . TYR A 1 108 ? 4.893 0.621 12.906 1.00 96.50 108 TYR A O 1
ATOM 877 N N . TYR A 1 109 ? 4.648 -1.230 11.643 1.00 97.62 109 TYR A N 1
ATOM 878 C CA . TYR A 1 109 ? 6.058 -1.437 11.352 1.00 97.62 109 TYR A CA 1
ATOM 879 C C . TYR A 1 109 ? 6.300 -1.497 9.852 1.00 97.62 109 TYR A C 1
ATOM 881 O O . TYR A 1 109 ? 5.492 -2.040 9.095 1.00 97.62 109 TYR A O 1
ATOM 889 N N . LEU A 1 110 ? 7.449 -0.979 9.448 1.00 97.06 110 LEU A N 1
ATOM 890 C CA . LEU A 1 110 ? 7.974 -1.108 8.104 1.00 97.06 110 LEU A CA 1
ATOM 891 C C . LEU A 1 110 ? 9.124 -2.114 8.136 1.00 97.06 110 LEU A C 1
ATOM 893 O O . LEU A 1 110 ? 10.042 -1.995 8.947 1.00 97.06 110 LEU A O 1
ATOM 897 N N . GLU A 1 111 ? 9.041 -3.133 7.287 1.00 97.88 111 GLU A N 1
ATOM 898 C CA . GLU A 1 111 ? 10.126 -4.086 7.057 1.00 97.88 111 GLU A CA 1
ATOM 899 C C . GLU A 1 111 ? 10.845 -3.716 5.771 1.00 97.88 111 GLU A C 1
ATOM 901 O O . GLU A 1 111 ? 10.284 -3.860 4.684 1.00 97.88 111 GLU A O 1
ATOM 906 N N . THR A 1 112 ? 12.079 -3.241 5.896 1.00 97.12 112 THR A N 1
ATOM 907 C CA . THR A 1 112 ? 12.893 -2.863 4.741 1.00 97.12 112 THR A CA 1
ATOM 908 C C . THR A 1 112 ? 13.669 -4.069 4.249 1.00 97.12 112 THR A C 1
ATOM 910 O O . THR A 1 112 ? 14.330 -4.753 5.033 1.00 97.12 112 THR A O 1
ATOM 913 N N . TYR A 1 113 ? 13.632 -4.294 2.943 1.00 96.81 113 TYR A N 1
ATOM 914 C CA . TYR A 1 113 ? 14.387 -5.335 2.268 1.00 96.81 113 TYR A CA 1
ATOM 915 C C . TYR A 1 113 ? 15.446 -4.741 1.340 1.00 96.81 113 TYR A C 1
ATOM 917 O O . TYR A 1 113 ? 15.186 -3.774 0.620 1.00 96.81 113 TYR A O 1
ATOM 925 N N . GLU A 1 114 ? 16.618 -5.363 1.320 1.00 94.50 114 GLU A N 1
ATOM 926 C CA . GLU A 1 114 ? 17.735 -5.045 0.431 1.00 94.50 114 GLU A CA 1
ATOM 927 C C . GLU A 1 114 ? 18.250 -6.365 -0.151 1.00 94.50 114 GLU A C 1
ATOM 929 O O . GLU A 1 114 ? 18.432 -7.332 0.582 1.00 94.50 114 GLU A O 1
ATOM 934 N N . LYS A 1 115 ? 18.400 -6.453 -1.481 1.00 90.38 115 LYS A N 1
ATOM 935 C CA . LYS A 1 115 ? 18.840 -7.685 -2.176 1.00 90.38 115 LYS A CA 1
ATOM 936 C C . LYS A 1 115 ? 18.057 -8.950 -1.776 1.00 90.38 115 LYS A C 1
ATOM 938 O O . LYS A 1 115 ? 18.623 -10.015 -1.583 1.00 90.38 115 LYS A O 1
ATOM 943 N N . ASN A 1 116 ? 16.733 -8.828 -1.676 1.00 90.25 116 ASN A N 1
ATOM 944 C CA . ASN A 1 116 ? 15.803 -9.878 -1.232 1.00 90.25 116 ASN A CA 1
ATOM 945 C C . ASN A 1 116 ? 15.862 -10.284 0.250 1.00 90.25 116 ASN A C 1
ATOM 947 O O . ASN A 1 116 ? 14.964 -11.004 0.687 1.00 90.25 116 ASN A O 1
ATOM 951 N N . GLU A 1 117 ? 16.784 -9.751 1.043 1.00 93.81 117 GLU A N 1
ATOM 952 C CA . GLU A 1 117 ? 16.914 -10.060 2.468 1.00 93.81 117 GLU A CA 1
ATOM 953 C C . GLU A 1 117 ? 16.289 -8.966 3.337 1.00 93.81 117 GLU A C 1
ATOM 955 O O . GLU A 1 117 ? 16.293 -7.786 2.978 1.00 93.81 117 GLU A O 1
ATOM 960 N N . MET A 1 118 ? 15.700 -9.354 4.474 1.00 95.62 118 MET A N 1
ATOM 961 C CA . MET A 1 118 ? 15.152 -8.389 5.429 1.00 95.62 118 MET A CA 1
ATOM 962 C C . MET A 1 118 ? 16.312 -7.696 6.144 1.00 95.62 118 MET A C 1
ATOM 964 O O . MET A 1 118 ? 17.057 -8.332 6.882 1.00 95.62 118 MET A O 1
ATOM 968 N N . SER A 1 119 ? 16.457 -6.396 5.905 1.00 96.38 119 SER A N 1
ATOM 969 C CA . SER A 1 119 ? 17.536 -5.571 6.449 1.00 96.38 119 SER A CA 1
ATOM 970 C C . SER A 1 119 ? 17.157 -4.971 7.802 1.00 96.38 119 SER A C 1
ATOM 972 O O . SER A 1 119 ? 17.968 -4.928 8.724 1.00 96.38 119 SER A O 1
ATOM 974 N N . SER A 1 120 ? 15.915 -4.500 7.944 1.00 96.94 120 SER A N 1
ATOM 975 C CA . SER A 1 120 ? 15.467 -3.852 9.176 1.00 96.94 120 SER A CA 1
ATOM 976 C C . SER A 1 120 ? 13.958 -3.934 9.371 1.00 96.94 120 SER A C 1
ATOM 978 O O . SER A 1 120 ? 13.189 -4.097 8.421 1.00 96.94 120 SER A O 1
ATOM 980 N N . ARG A 1 121 ? 13.533 -3.771 10.628 1.00 97.50 121 ARG A N 1
ATOM 981 C CA . ARG A 1 121 ? 12.138 -3.544 11.004 1.00 97.50 121 ARG A CA 1
ATOM 982 C C . ARG A 1 121 ? 12.065 -2.359 11.956 1.00 97.50 121 ARG A C 1
ATOM 984 O O . ARG A 1 121 ? 12.600 -2.429 13.060 1.00 97.50 121 ARG A O 1
ATOM 991 N N . THR A 1 122 ? 11.375 -1.299 11.558 1.00 97.12 122 THR A N 1
ATOM 992 C CA . THR A 1 122 ? 11.264 -0.069 12.353 1.00 97.12 122 THR A CA 1
ATOM 993 C C . THR A 1 122 ? 9.802 0.331 12.548 1.00 97.12 122 THR A C 1
ATOM 995 O O . THR A 1 122 ? 8.965 0.047 11.685 1.00 97.12 122 THR A O 1
ATOM 998 N N . PRO A 1 123 ? 9.440 0.952 13.688 1.00 95.19 123 PRO A N 1
ATOM 999 C CA . PRO A 1 123 ? 8.137 1.591 13.828 1.00 95.19 123 PRO A CA 1
ATOM 1000 C C . PRO A 1 123 ? 7.950 2.640 12.729 1.00 95.19 123 PRO A C 1
ATOM 1002 O O . PRO A 1 123 ? 8.855 3.429 12.470 1.00 95.19 123 PRO A O 1
ATOM 1005 N N . PHE A 1 124 ? 6.775 2.661 12.107 1.00 92.62 124 PHE A N 1
ATOM 1006 C CA . PHE A 1 124 ? 6.468 3.574 11.012 1.00 92.62 124 PHE A CA 1
ATOM 1007 C C . PHE A 1 124 ? 5.293 4.481 11.364 1.00 92.62 124 PHE A C 1
ATOM 1009 O O . PHE A 1 124 ? 4.296 4.040 11.941 1.00 92.62 124 PHE A O 1
ATOM 1016 N N . TYR A 1 125 ? 5.425 5.754 11.005 1.00 90.50 125 TYR A N 1
ATOM 1017 C CA . TYR A 1 125 ? 4.401 6.769 11.204 1.00 90.50 125 TYR A CA 1
ATOM 1018 C C . TYR A 1 125 ? 3.606 6.932 9.909 1.00 90.50 125 TYR A C 1
ATOM 1020 O O . TYR A 1 125 ? 4.035 7.609 8.976 1.00 90.50 125 TYR A O 1
ATOM 1028 N N . PHE A 1 126 ? 2.477 6.235 9.821 1.00 91.88 126 PHE A N 1
ATOM 1029 C CA . PHE A 1 126 ? 1.650 6.218 8.617 1.00 91.88 126 PHE A CA 1
ATOM 1030 C C . PHE A 1 126 ? 0.849 7.518 8.472 1.00 91.88 126 PHE A C 1
ATOM 1032 O O . PHE A 1 126 ? 0.389 8.083 9.457 1.00 91.88 126 PHE A O 1
ATOM 1039 N N . GLU A 1 127 ? 0.602 7.973 7.243 1.00 90.94 127 GLU A N 1
ATOM 1040 C CA . GLU A 1 127 ? -0.280 9.130 7.029 1.00 90.94 127 GLU A CA 1
ATOM 1041 C C . GLU A 1 127 ? -1.758 8.773 7.274 1.00 90.94 127 GLU A C 1
ATOM 1043 O O . GLU A 1 127 ? -2.499 9.529 7.906 1.00 90.94 127 GLU A O 1
ATOM 1048 N N . LEU A 1 128 ? -2.182 7.599 6.789 1.00 93.44 128 LEU A N 1
ATOM 1049 C CA . LEU A 1 128 ? -3.567 7.140 6.840 1.00 93.44 128 LEU A CA 1
ATOM 1050 C C . LEU A 1 128 ? -3.664 5.620 7.019 1.00 93.44 128 LEU A C 1
ATOM 1052 O O . LEU A 1 128 ? -3.099 4.845 6.246 1.00 93.44 128 LEU A O 1
ATOM 1056 N N . LEU A 1 129 ? -4.476 5.191 7.982 1.00 95.75 129 LEU A N 1
ATOM 1057 C CA . LEU A 1 129 ? -4.877 3.796 8.162 1.00 95.75 129 LEU A CA 1
ATOM 1058 C C . LEU A 1 129 ? -6.395 3.713 8.325 1.00 95.75 129 LEU A C 1
ATOM 1060 O O . LEU A 1 129 ? -6.964 4.273 9.253 1.00 95.75 129 LEU A O 1
ATOM 1064 N N . SER A 1 130 ? -7.080 2.993 7.449 1.00 96.31 130 SER A N 1
ATOM 1065 C CA . SER A 1 130 ? -8.516 2.752 7.560 1.00 96.31 130 SER A CA 1
ATOM 1066 C C . SER A 1 130 ? -8.782 1.442 8.293 1.00 96.31 130 SER A C 1
ATOM 1068 O O . SER A 1 130 ? -8.327 0.380 7.869 1.00 96.31 130 SER A O 1
ATOM 1070 N N . ILE A 1 131 ? -9.583 1.503 9.356 1.00 96.75 131 ILE A N 1
ATOM 1071 C CA . ILE A 1 131 ? -10.028 0.328 10.115 1.00 96.75 131 ILE A CA 1
ATOM 1072 C C . ILE A 1 131 ? -11.551 0.274 10.108 1.00 96.75 131 ILE A C 1
ATOM 1074 O O . ILE A 1 131 ? -12.213 1.296 10.287 1.00 96.75 131 ILE A O 1
ATOM 1078 N N . TYR A 1 132 ? -12.132 -0.910 9.924 1.00 95.44 132 TYR A N 1
ATOM 1079 C CA . TYR A 1 132 ? -13.568 -1.124 10.096 1.00 95.44 132 TYR A CA 1
ATOM 1080 C C . TYR A 1 132 ? -13.873 -2.389 10.895 1.00 95.44 132 TYR A C 1
ATOM 1082 O O . TYR A 1 132 ? -13.174 -3.396 10.793 1.00 95.44 132 TYR A O 1
ATOM 1090 N N . ILE A 1 133 ? -14.979 -2.337 11.637 1.00 93.50 133 ILE A N 1
ATOM 1091 C CA . ILE A 1 133 ? -15.541 -3.467 12.379 1.00 93.50 133 ILE A CA 1
ATOM 1092 C C . ILE A 1 133 ? -16.723 -4.036 11.593 1.00 93.50 133 ILE A C 1
ATOM 1094 O O . ILE A 1 133 ? -17.647 -3.298 11.235 1.00 93.50 133 ILE A O 1
ATOM 1098 N N . ASN A 1 134 ? -16.699 -5.345 11.336 1.00 93.44 134 ASN A N 1
ATOM 1099 C CA . ASN A 1 134 ? -17.702 -6.171 10.651 1.00 93.44 134 ASN A CA 1
ATOM 1100 C C . ASN A 1 134 ? -18.002 -5.780 9.190 1.00 93.44 134 ASN A C 1
ATOM 1102 O O . ASN A 1 134 ? -17.845 -6.595 8.277 1.00 93.44 134 ASN A O 1
ATOM 1106 N N . LYS A 1 135 ? -18.440 -4.539 8.948 1.00 93.62 135 LYS A N 1
ATOM 1107 C CA . LYS A 1 135 ? -18.887 -4.015 7.649 1.00 93.62 135 LYS A CA 1
ATOM 1108 C C . LYS A 1 135 ? -17.989 -2.865 7.187 1.00 93.62 135 LYS A C 1
ATOM 1110 O O . LYS A 1 135 ? -17.826 -1.886 7.909 1.00 93.62 135 LYS A O 1
ATOM 1115 N N . LYS A 1 136 ? -17.532 -2.905 5.928 1.00 91.38 136 LYS A N 1
ATOM 1116 C CA . LYS A 1 136 ? -16.677 -1.867 5.304 1.00 91.38 136 LYS A CA 1
ATOM 1117 C C . LYS A 1 136 ? -17.221 -0.442 5.448 1.00 91.38 136 LYS A C 1
ATOM 1119 O O . LYS A 1 136 ? -16.458 0.489 5.662 1.00 91.38 136 LYS A O 1
ATOM 1124 N N . LYS A 1 137 ? -18.547 -0.253 5.400 1.00 89.94 137 LYS A N 1
ATOM 1125 C CA . LYS A 1 137 ? -19.186 1.069 5.564 1.00 89.94 137 LYS A CA 1
ATOM 1126 C C . LYS A 1 137 ? -18.950 1.717 6.940 1.00 89.94 137 LYS A C 1
ATOM 1128 O O . LYS A 1 137 ? -19.041 2.941 7.058 1.00 89.94 137 LYS A O 1
ATOM 1133 N N . ASN A 1 138 ? -18.626 0.920 7.960 1.00 89.31 138 ASN A N 1
ATOM 1134 C CA . ASN A 1 138 ? -18.374 1.361 9.334 1.00 89.31 138 ASN A CA 1
ATOM 1135 C C . ASN A 1 138 ? -16.893 1.692 9.577 1.00 89.31 138 ASN A C 1
ATOM 1137 O O . ASN A 1 138 ? -16.407 1.574 10.698 1.00 89.31 138 ASN A O 1
ATOM 1141 N N . TYR A 1 139 ? -16.175 2.109 8.535 1.00 93.75 139 TYR A N 1
ATOM 1142 C CA . TYR A 1 139 ? -14.773 2.475 8.654 1.00 93.75 139 TYR A CA 1
ATOM 1143 C C . TYR A 1 139 ? -14.548 3.742 9.489 1.00 93.75 139 TYR A C 1
ATOM 1145 O O . TYR A 1 139 ? -15.427 4.608 9.639 1.00 93.75 139 TYR A O 1
ATOM 1153 N N . ARG A 1 140 ? -13.330 3.833 10.009 1.00 95.12 140 ARG A N 1
ATOM 1154 C CA . ARG A 1 140 ? -12.698 5.010 10.589 1.00 95.12 140 ARG A CA 1
ATOM 1155 C C . ARG A 1 140 ? -11.341 5.184 9.932 1.00 95.12 140 ARG A C 1
ATOM 1157 O O . ARG A 1 140 ? -10.639 4.206 9.699 1.00 95.12 140 ARG A O 1
ATOM 1164 N N . ASN A 1 141 ? -11.028 6.425 9.598 1.00 95.75 141 ASN A N 1
ATOM 1165 C CA . ASN A 1 141 ? -9.757 6.808 9.008 1.00 95.75 141 ASN A CA 1
ATOM 1166 C C . ASN A 1 141 ? -8.863 7.326 10.120 1.00 95.75 141 ASN A C 1
ATOM 1168 O O . ASN A 1 141 ? -9.124 8.386 10.674 1.00 95.75 141 ASN A O 1
ATOM 1172 N N . ILE A 1 142 ? -7.858 6.550 10.473 1.00 95.25 142 ILE A N 1
ATOM 1173 C CA . ILE A 1 142 ? -6.922 6.875 11.531 1.00 95.25 142 ILE A CA 1
ATOM 1174 C C . ILE A 1 142 ? -5.803 7.705 10.925 1.00 95.25 142 ILE A C 1
ATOM 1176 O O . ILE A 1 142 ? -5.188 7.297 9.939 1.00 95.25 142 ILE A O 1
ATOM 1180 N N . VAL A 1 143 ? -5.590 8.877 11.504 1.00 94.81 143 VAL A N 1
ATOM 1181 C CA . VAL A 1 143 ? -4.572 9.846 11.103 1.00 94.81 143 VAL A CA 1
ATOM 1182 C C . VAL A 1 143 ? -3.876 10.358 12.355 1.00 94.81 143 VAL A C 1
ATOM 1184 O O . VAL A 1 143 ? -4.437 10.312 13.447 1.00 94.81 143 VAL A O 1
ATOM 1187 N N . HIS A 1 144 ? -2.671 10.884 12.206 1.00 91.31 144 HIS A N 1
ATOM 1188 C CA . HIS A 1 144 ? -1.976 11.520 13.321 1.00 91.31 144 HIS A CA 1
ATOM 1189 C C . HIS A 1 144 ? -2.199 13.031 13.410 1.00 91.31 144 HIS A C 1
ATOM 1191 O O . HIS A 1 144 ? -2.077 13.628 14.474 1.00 91.31 144 HIS A O 1
ATOM 1197 N N . VAL A 1 145 ? -2.532 13.654 12.283 1.00 90.88 145 VAL A N 1
ATOM 1198 C CA . VAL A 1 145 ? -2.850 15.079 12.176 1.00 90.88 145 VAL A CA 1
ATOM 1199 C C . VAL A 1 145 ? -4.131 15.193 11.349 1.00 90.88 145 VAL A C 1
ATOM 1201 O O . VAL A 1 145 ? -4.280 14.437 10.384 1.00 90.88 145 VAL A O 1
ATOM 1204 N N . PRO A 1 146 ? -5.077 16.084 11.703 1.00 91.00 146 PRO A N 1
ATOM 1205 C CA . PRO A 1 146 ? -6.274 16.297 10.900 1.00 91.00 146 PRO A CA 1
ATOM 1206 C C . PRO A 1 146 ? -5.928 16.633 9.444 1.00 91.00 146 PRO A C 1
ATOM 1208 O O . PRO A 1 146 ? -5.210 17.594 9.178 1.00 91.00 146 PRO A O 1
ATOM 1211 N N . GLN A 1 147 ? -6.481 15.869 8.503 1.00 88.00 147 GLN A N 1
ATOM 1212 C CA . GLN A 1 147 ? -6.276 16.083 7.072 1.00 88.00 147 GLN A CA 1
ATOM 1213 C C . GLN A 1 147 ? -7.452 16.866 6.489 1.00 88.00 147 GLN A C 1
ATOM 1215 O O . GLN A 1 147 ? -8.606 16.412 6.519 1.00 88.00 147 GLN A O 1
ATOM 1220 N N . TYR A 1 148 ? -7.173 18.044 5.938 1.00 85.12 148 TYR A N 1
ATOM 1221 C CA . TYR A 1 148 ? -8.184 18.903 5.330 1.00 85.12 148 TYR A CA 1
ATOM 1222 C C . TYR A 1 148 ? -8.100 18.857 3.807 1.00 85.12 148 TYR A C 1
ATOM 1224 O O . TYR A 1 148 ? -7.071 18.582 3.199 1.00 85.12 148 TYR A O 1
ATOM 1232 N N . ARG A 1 149 ? -9.236 19.108 3.158 1.00 82.19 149 ARG A N 1
ATOM 1233 C CA . ARG A 1 149 ? -9.284 19.192 1.701 1.00 82.19 149 ARG A CA 1
ATOM 1234 C C . ARG A 1 149 ? -8.666 20.524 1.275 1.00 82.19 149 ARG A C 1
ATOM 1236 O O . ARG A 1 149 ? -9.313 21.554 1.424 1.00 82.19 149 ARG A O 1
ATOM 1243 N N . HIS A 1 150 ? -7.463 20.481 0.714 1.00 77.75 150 HIS A N 1
ATOM 1244 C CA . HIS A 1 150 ? -6.778 21.669 0.188 1.00 77.75 150 HIS A CA 1
ATOM 1245 C C . HIS A 1 150 ? -7.114 21.974 -1.282 1.00 77.75 150 HIS A C 1
ATOM 1247 O O . HIS A 1 150 ? -6.872 23.080 -1.748 1.00 77.75 150 HIS A O 1
ATOM 1253 N N . CYS A 1 151 ? -7.704 21.022 -2.015 1.00 76.69 151 CYS A N 1
ATOM 1254 C CA . CYS A 1 151 ? -8.031 21.168 -3.433 1.00 76.69 151 CYS A CA 1
ATOM 1255 C C . CYS A 1 151 ? -9.505 20.838 -3.706 1.00 76.69 151 CYS A C 1
ATOM 1257 O O . CYS A 1 151 ? -10.032 19.833 -3.224 1.00 76.69 151 CYS A O 1
ATOM 1259 N N . MET A 1 152 ? -10.178 21.640 -4.538 1.00 77.50 152 MET A N 1
ATOM 1260 C CA . MET A 1 152 ? -11.573 21.400 -4.939 1.00 77.50 152 MET A CA 1
ATOM 1261 C C . MET A 1 152 ? -11.751 20.111 -5.760 1.00 77.50 152 MET A C 1
ATOM 1263 O O . MET A 1 152 ? -12.864 19.623 -5.902 1.00 77.50 152 MET A O 1
ATOM 1267 N N . PHE A 1 153 ? -10.682 19.488 -6.241 1.00 75.50 153 PHE A N 1
ATOM 1268 C CA . PHE A 1 153 ? -10.764 18.211 -6.951 1.00 75.50 153 PHE A CA 1
ATOM 1269 C C . PHE A 1 153 ? -10.433 17.006 -6.064 1.00 75.50 153 PHE A C 1
ATOM 1271 O O . PHE A 1 153 ? -10.784 15.883 -6.414 1.00 75.50 153 PHE A O 1
ATOM 1278 N N . SER A 1 154 ? -9.836 17.211 -4.882 1.00 74.69 154 SER A N 1
ATOM 1279 C CA . SER A 1 154 ? -9.549 16.105 -3.966 1.00 74.69 154 SER A CA 1
ATOM 1280 C C . SER A 1 154 ? -10.770 15.739 -3.123 1.00 74.69 154 SER A C 1
ATOM 1282 O O . SER A 1 154 ? -11.552 16.593 -2.694 1.00 74.69 154 SER A O 1
ATOM 1284 N N . SER A 1 155 ? -10.972 14.443 -2.883 1.00 76.06 155 SER A N 1
ATOM 1285 C CA . SER A 1 155 ? -12.049 13.972 -2.014 1.00 76.06 155 SER A CA 1
ATOM 1286 C C . SER A 1 155 ? -11.755 14.325 -0.556 1.00 76.06 155 SER A C 1
ATOM 1288 O O . SER A 1 155 ? -10.658 14.073 -0.063 1.00 76.06 155 SER A O 1
ATOM 1290 N N . ARG A 1 156 ? -12.750 14.840 0.176 1.00 85.00 156 ARG A N 1
ATOM 1291 C CA . ARG A 1 156 ? -12.618 15.056 1.625 1.00 85.00 156 ARG A CA 1
ATOM 1292 C C . ARG A 1 156 ? -12.457 13.718 2.348 1.00 85.00 156 ARG A C 1
ATOM 1294 O O . ARG A 1 156 ? -13.332 12.856 2.239 1.00 85.00 156 ARG A O 1
ATOM 1301 N N . LEU A 1 157 ? -11.421 13.593 3.176 1.00 87.62 157 LEU A N 1
ATOM 1302 C CA . LEU A 1 157 ? -11.261 12.453 4.072 1.00 87.62 157 LEU A CA 1
ATOM 1303 C C . LEU A 1 157 ? -12.332 12.512 5.180 1.00 87.62 157 LEU A C 1
ATOM 1305 O O . LEU A 1 157 ? -12.340 13.403 6.030 1.00 87.62 157 LEU A O 1
ATOM 1309 N N . ARG A 1 158 ? -13.306 11.595 5.136 1.00 90.44 158 ARG A N 1
ATOM 1310 C CA . ARG A 1 158 ? -14.423 11.515 6.102 1.00 90.44 158 ARG A CA 1
ATOM 1311 C C . ARG A 1 158 ? -14.083 10.577 7.266 1.00 90.44 158 ARG A C 1
ATOM 1313 O O . ARG A 1 158 ? -13.235 9.705 7.108 1.00 90.44 158 ARG A O 1
ATOM 1320 N N . LYS A 1 159 ? -14.809 10.702 8.388 1.00 92.69 159 LYS A N 1
ATOM 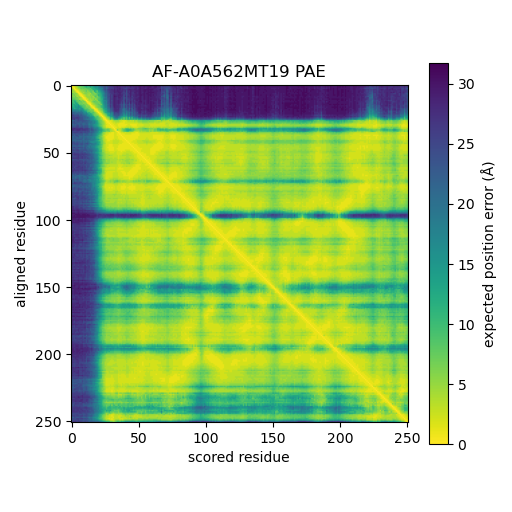1321 C CA . LYS A 1 159 ? -14.726 9.800 9.560 1.00 92.69 159 LYS A CA 1
ATOM 1322 C C . LYS A 1 159 ? -13.299 9.656 10.113 1.00 92.69 159 LYS A C 1
ATOM 1324 O O . LYS A 1 159 ? -12.870 8.546 10.430 1.00 92.69 159 LYS A O 1
ATOM 1329 N N . GLN A 1 160 ? -12.577 10.774 10.158 1.00 94.50 160 GLN A N 1
ATOM 1330 C CA . GLN A 1 160 ? -11.219 10.822 10.683 1.00 94.50 160 GLN A CA 1
ATOM 1331 C C . GLN A 1 160 ? -11.228 10.672 12.203 1.00 94.50 160 GLN A C 1
ATOM 1333 O O . GLN A 1 160 ? -12.085 11.248 12.872 1.00 94.50 160 GLN A O 1
ATOM 1338 N N . ILE A 1 161 ? -10.277 9.910 12.724 1.00 94.38 161 ILE A N 1
ATOM 1339 C CA . ILE A 1 161 ? -9.923 9.856 14.136 1.00 94.38 161 ILE A CA 1
ATOM 1340 C C . ILE A 1 161 ? -8.452 10.232 14.210 1.00 94.38 161 ILE A C 1
ATOM 1342 O O . ILE A 1 161 ? -7.617 9.589 13.574 1.00 94.38 161 ILE A O 1
ATOM 1346 N N . VAL A 1 162 ? -8.164 11.285 14.965 1.00 93.38 162 VAL A N 1
ATOM 1347 C CA . VAL A 1 162 ? -6.799 11.734 15.213 1.00 93.38 162 VAL A CA 1
ATOM 1348 C C . VAL A 1 162 ? -6.286 10.970 16.425 1.00 93.38 162 VAL A C 1
ATOM 1350 O O . VAL A 1 162 ? -6.885 11.072 17.493 1.00 93.38 162 VAL A O 1
ATOM 1353 N N . ILE A 1 163 ? -5.236 10.171 16.248 1.00 91.19 163 ILE A N 1
ATOM 1354 C CA . ILE A 1 163 ? -4.607 9.418 17.338 1.00 91.19 163 ILE A CA 1
ATOM 1355 C C . ILE A 1 163 ? -3.392 10.162 17.877 1.00 91.19 163 ILE A C 1
ATOM 1357 O O . ILE A 1 163 ? -2.615 10.750 17.124 1.00 91.19 163 ILE A O 1
ATOM 1361 N N . ASP A 1 164 ? -3.227 10.097 19.189 1.00 86.56 164 ASP A N 1
ATOM 1362 C CA . ASP A 1 164 ? -2.075 10.636 19.896 1.00 86.56 164 ASP A CA 1
ATOM 1363 C C . ASP A 1 164 ? -0.949 9.586 20.011 1.00 86.56 164 ASP A C 1
ATOM 1365 O O . ASP A 1 164 ? -0.941 8.544 19.343 1.00 86.56 164 ASP A O 1
ATOM 1369 N N . SER A 1 165 ? 0.028 9.856 20.877 1.00 83.94 165 SER A N 1
ATOM 1370 C CA . SER A 1 165 ? 1.156 8.962 21.146 1.00 83.94 165 SER A CA 1
ATOM 1371 C C . SER A 1 165 ? 0.752 7.605 21.736 1.00 83.94 165 SER A C 1
ATOM 1373 O O . SER A 1 165 ? 1.522 6.651 21.614 1.00 83.94 165 SER A O 1
ATOM 1375 N N . THR A 1 166 ? -0.446 7.479 22.320 1.00 84.00 166 THR A N 1
ATOM 1376 C CA . THR A 1 166 ? -0.969 6.206 22.843 1.00 84.00 166 THR A CA 1
ATOM 1377 C C . THR A 1 166 ? -1.397 5.256 21.726 1.00 84.00 166 THR A C 1
ATOM 1379 O O . THR A 1 166 ? -1.617 4.069 21.978 1.00 84.00 166 THR A O 1
ATOM 1382 N N . LYS A 1 167 ? -1.533 5.767 20.489 1.00 87.44 167 LYS A N 1
ATOM 1383 C CA . LYS A 1 167 ? -1.959 5.025 19.288 1.00 87.44 167 LYS A CA 1
ATOM 1384 C C . LYS A 1 167 ? -3.268 4.261 19.482 1.00 87.44 167 LYS A C 1
ATOM 1386 O O . LYS A 1 167 ? -3.499 3.244 18.823 1.00 87.44 167 LYS A O 1
ATOM 1391 N N . THR A 1 168 ? -4.099 4.738 20.403 1.00 89.44 168 THR A N 1
ATOM 1392 C CA . THR A 1 168 ? -5.313 4.063 20.840 1.00 89.44 168 THR A CA 1
ATOM 1393 C C . THR A 1 168 ? -6.526 4.912 20.506 1.00 89.44 168 THR A C 1
ATOM 1395 O O . THR A 1 168 ? -6.501 6.135 20.603 1.00 89.44 168 THR A O 1
ATOM 1398 N N . PHE A 1 169 ? -7.601 4.263 20.077 1.00 90.94 169 PHE A N 1
ATOM 1399 C CA . PHE A 1 169 ? -8.866 4.920 19.790 1.00 90.94 169 PHE A CA 1
ATOM 1400 C C . PHE A 1 169 ? -10.036 3.975 20.028 1.00 90.94 169 PHE A C 1
ATOM 1402 O O . PHE A 1 169 ? -9.865 2.759 20.096 1.00 90.94 169 PHE A O 1
ATOM 1409 N N . ASN A 1 170 ? -11.238 4.542 20.122 1.00 90.56 170 ASN A N 1
ATOM 1410 C CA . ASN A 1 170 ? -12.413 3.796 20.545 1.00 90.56 170 ASN A CA 1
ATOM 1411 C C . ASN A 1 170 ? -13.487 3.728 19.453 1.00 90.56 170 ASN A C 1
ATOM 1413 O O . ASN A 1 170 ? -13.759 4.696 18.736 1.00 90.56 170 ASN A O 1
ATOM 1417 N N . PHE A 1 171 ? -14.141 2.574 19.369 1.00 88.88 171 PHE A N 1
ATOM 1418 C CA . PHE A 1 171 ? -15.421 2.385 18.696 1.00 88.88 171 PHE A CA 1
ATOM 1419 C C . PHE A 1 171 ? -16.540 2.242 19.737 1.00 88.88 171 PHE A C 1
ATOM 1421 O O . PHE A 1 171 ? -16.283 1.773 20.845 1.00 88.88 171 PHE A O 1
ATOM 1428 N N . PRO A 1 172 ? -17.797 2.571 19.385 1.00 89.25 172 PRO A N 1
ATOM 1429 C CA . PRO A 1 172 ? -18.945 2.194 20.206 1.00 89.25 172 PRO A CA 1
ATOM 1430 C C . PRO A 1 172 ? -18.987 0.679 20.426 1.00 89.25 172 PRO A C 1
ATOM 1432 O O . PRO A 1 172 ? -18.643 -0.080 19.507 1.00 89.25 172 PRO A O 1
ATOM 1435 N N . ARG A 1 173 ? -19.432 0.242 21.611 1.00 88.75 173 ARG A N 1
ATOM 1436 C CA . ARG A 1 173 ? -19.592 -1.184 21.910 1.00 88.75 173 ARG A CA 1
ATOM 1437 C C . ARG A 1 173 ? -20.534 -1.844 20.905 1.00 88.75 173 ARG A C 1
ATOM 1439 O O . ARG A 1 173 ? -21.623 -1.357 20.618 1.00 88.75 173 ARG A O 1
ATOM 1446 N N . GLN A 1 174 ? -20.075 -2.959 20.357 1.00 89.56 174 GLN A N 1
ATOM 1447 C CA . GLN A 1 174 ? -20.820 -3.845 19.468 1.00 89.56 174 GLN A CA 1
ATOM 1448 C C . GLN A 1 174 ? -20.165 -5.227 19.502 1.00 89.56 174 GLN A C 1
ATOM 1450 O O . GLN A 1 174 ? -19.044 -5.373 19.999 1.00 89.56 174 GLN A O 1
ATOM 1455 N N . ASP A 1 175 ? -20.823 -6.228 18.937 1.00 89.56 175 ASP A N 1
ATOM 1456 C CA . ASP A 1 175 ? -20.169 -7.509 18.692 1.00 89.56 175 ASP A CA 1
ATOM 1457 C C . ASP A 1 175 ? -19.137 -7.363 17.577 1.00 89.56 175 ASP A C 1
ATOM 1459 O O . ASP A 1 175 ? -19.387 -6.699 16.566 1.00 89.56 175 ASP A O 1
ATOM 1463 N N . VAL A 1 176 ? -17.980 -7.997 17.734 1.00 91.19 176 VAL A N 1
ATOM 1464 C CA . VAL A 1 176 ? -16.902 -7.969 16.745 1.00 91.19 176 VAL A CA 1
ATOM 1465 C C . VAL A 1 176 ? -16.679 -9.394 16.267 1.00 91.19 176 VAL A C 1
ATOM 1467 O O . VAL A 1 176 ? -16.308 -10.264 17.041 1.00 91.19 176 VAL A O 1
ATOM 1470 N N . TYR A 1 177 ? -16.907 -9.621 14.978 1.00 92.00 177 TYR A N 1
ATOM 1471 C CA . TYR A 1 177 ? -16.658 -10.904 14.312 1.00 92.00 177 TYR A CA 1
ATOM 1472 C C . TYR A 1 177 ? -15.522 -10.789 13.294 1.00 92.00 177 TYR A C 1
ATOM 1474 O O . TYR A 1 177 ? -14.906 -11.774 12.885 1.00 92.00 177 TYR A O 1
ATOM 1482 N N . LYS A 1 178 ? -15.268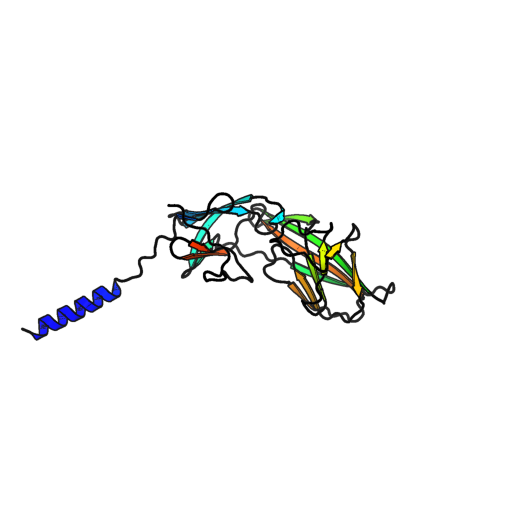 -9.561 12.827 1.00 94.25 178 LYS A N 1
ATOM 1483 C CA . LYS A 1 178 ? -14.273 -9.277 11.802 1.00 94.25 178 LYS A CA 1
ATOM 1484 C C . LYS A 1 178 ? -13.719 -7.869 11.936 1.00 94.25 178 LYS A C 1
ATOM 1486 O O . LYS A 1 178 ? -14.481 -6.911 12.071 1.00 94.25 178 LYS A O 1
ATOM 1491 N N . LEU A 1 179 ? -12.411 -7.747 11.778 1.00 95.31 179 LEU A N 1
ATOM 1492 C CA . LEU A 1 179 ? -11.708 -6.482 11.619 1.00 95.31 179 LEU A CA 1
ATOM 1493 C C . LEU A 1 179 ? -11.143 -6.401 10.208 1.00 95.31 179 LEU A C 1
ATOM 1495 O O . LEU A 1 179 ? -10.608 -7.377 9.689 1.00 95.31 179 LEU A O 1
ATOM 1499 N N . GLY A 1 180 ? -11.276 -5.245 9.573 1.00 96.88 180 GLY A N 1
ATOM 1500 C CA . GLY A 1 180 ? -10.635 -4.984 8.295 1.00 96.88 180 GLY A CA 1
ATOM 1501 C C . GLY A 1 180 ? -9.706 -3.792 8.380 1.00 96.88 180 GLY A C 1
ATOM 1502 O O . GLY A 1 180 ? -10.081 -2.765 8.943 1.00 96.88 180 GLY A O 1
ATOM 1503 N N . VAL A 1 181 ? -8.518 -3.940 7.804 1.00 97.38 181 VAL A N 1
ATOM 1504 C CA . VAL A 1 181 ? -7.445 -2.946 7.849 1.00 97.38 181 VAL A CA 1
ATOM 1505 C C . VAL A 1 181 ? -6.974 -2.639 6.432 1.00 97.38 181 VAL A C 1
ATOM 1507 O O . VAL A 1 181 ? -6.806 -3.546 5.615 1.00 97.38 181 VAL A O 1
ATOM 1510 N N . TYR A 1 182 ? -6.790 -1.361 6.126 1.00 95.50 182 TYR A N 1
ATOM 1511 C CA . TYR A 1 182 ? -6.330 -0.888 4.824 1.00 95.50 182 TYR A CA 1
ATOM 1512 C C . TYR A 1 182 ? -5.457 0.357 4.985 1.00 95.50 182 TYR A C 1
ATOM 1514 O O . TYR A 1 182 ? -5.798 1.244 5.761 1.00 95.50 182 TYR A O 1
ATOM 1522 N N . SER A 1 183 ? -4.360 0.444 4.241 1.00 94.50 183 SER A N 1
ATOM 1523 C CA . SER A 1 183 ? -3.493 1.625 4.176 1.00 94.50 183 SER A CA 1
ATOM 1524 C C . SER A 1 183 ? -2.965 1.801 2.751 1.00 94.50 183 SER A C 1
ATOM 1526 O O . SER A 1 183 ? -3.291 1.011 1.860 1.00 94.50 183 SER A O 1
ATOM 1528 N N . TYR A 1 184 ? -2.159 2.834 2.523 1.00 90.56 184 TYR A N 1
ATOM 1529 C CA . TYR A 1 184 ? -1.418 2.975 1.274 1.00 90.56 184 TYR A CA 1
ATOM 1530 C C . TYR A 1 184 ? -0.487 1.771 1.051 1.00 90.56 184 TYR A C 1
ATOM 1532 O O . TYR A 1 184 ? -0.001 1.156 1.999 1.00 90.56 184 TYR A O 1
ATOM 1540 N N . GLY A 1 185 ? -0.309 1.380 -0.213 1.00 88.06 185 GLY A N 1
ATOM 1541 C CA . GLY A 1 185 ? 0.450 0.183 -0.588 1.00 88.06 185 GLY A CA 1
ATOM 1542 C C . GLY A 1 185 ? -0.279 -1.154 -0.386 1.00 88.06 185 GLY A C 1
ATOM 1543 O O . GLY A 1 185 ? 0.279 -2.202 -0.706 1.00 88.06 185 GLY A O 1
ATOM 1544 N N . PHE A 1 186 ? -1.520 -1.159 0.117 1.00 91.38 186 PHE A N 1
ATOM 1545 C CA . PHE A 1 186 ? -2.339 -2.370 0.192 1.00 91.38 186 PHE A CA 1
ATOM 1546 C C . PHE A 1 186 ? -3.121 -2.541 -1.115 1.00 91.38 186 PHE A C 1
ATOM 1548 O O . PHE A 1 186 ? -3.859 -1.649 -1.520 1.00 91.38 186 PHE A O 1
ATOM 1555 N N . GLU A 1 187 ? -3.059 -3.720 -1.739 1.00 87.81 187 GLU A N 1
ATOM 1556 C CA . GLU A 1 187 ? -3.886 -4.009 -2.926 1.00 87.81 187 GLU A CA 1
ATOM 1557 C C . GLU A 1 187 ? -5.387 -4.090 -2.588 1.00 87.81 187 GLU A C 1
ATOM 1559 O O . GLU A 1 187 ? -6.250 -3.788 -3.413 1.00 87.81 187 GLU A O 1
ATOM 1564 N N . LYS A 1 188 ? -5.705 -4.538 -1.367 1.00 90.81 188 LYS A N 1
ATOM 1565 C CA . LYS A 1 188 ? -7.060 -4.671 -0.822 1.00 90.81 188 LYS A CA 1
ATOM 1566 C C . LYS A 1 188 ? -7.023 -4.627 0.702 1.00 90.81 188 LYS A C 1
ATOM 1568 O O . LYS A 1 188 ? -5.987 -4.875 1.314 1.00 90.81 188 LYS A O 1
ATOM 1573 N N . ALA A 1 189 ? -8.172 -4.371 1.324 1.00 93.75 189 ALA A N 1
ATOM 1574 C CA . ALA A 1 189 ? -8.294 -4.479 2.775 1.00 93.75 189 ALA A CA 1
ATOM 1575 C C . ALA A 1 189 ? -7.993 -5.913 3.245 1.00 93.75 189 ALA A C 1
ATOM 1577 O O . ALA A 1 189 ? -8.538 -6.874 2.694 1.00 93.75 189 ALA A O 1
ATOM 1578 N N . ILE A 1 190 ? -7.164 -6.040 4.279 1.00 96.06 190 ILE A N 1
ATOM 1579 C CA . ILE A 1 190 ? -6.877 -7.309 4.948 1.00 96.06 190 ILE A CA 1
ATOM 1580 C C . ILE A 1 190 ? -7.951 -7.524 6.009 1.00 96.06 190 ILE A C 1
ATOM 1582 O O . ILE A 1 190 ? -8.127 -6.698 6.903 1.00 96.06 190 ILE A O 1
ATOM 1586 N N . GLU A 1 191 ? -8.703 -8.613 5.865 1.00 96.12 191 GLU A N 1
ATOM 1587 C CA . GLU A 1 191 ? -9.815 -8.982 6.739 1.00 96.12 191 GLU A CA 1
ATOM 1588 C C . GLU A 1 191 ? -9.393 -10.105 7.690 1.00 96.12 191 GLU A C 1
ATOM 1590 O O . GLU A 1 191 ? -8.936 -11.158 7.251 1.00 96.12 191 GLU A O 1
ATOM 1595 N N . ILE A 1 192 ? -9.573 -9.881 8.989 1.00 95.62 192 ILE A N 1
ATOM 1596 C CA . ILE A 1 192 ? -9.162 -10.779 10.070 1.00 95.62 192 ILE A CA 1
ATOM 1597 C C . ILE A 1 192 ? -10.414 -11.156 10.849 1.00 95.62 192 ILE A C 1
ATOM 1599 O O . ILE A 1 192 ? -11.155 -10.282 11.306 1.00 95.62 192 ILE A O 1
ATOM 1603 N N . LYS A 1 193 ? -10.668 -12.458 10.971 1.00 93.94 193 LYS A N 1
ATOM 1604 C CA . LYS A 1 193 ? -11.729 -12.972 11.840 1.00 93.94 193 LYS A CA 1
ATOM 1605 C C . LYS A 1 193 ? -11.252 -12.896 13.286 1.00 93.94 193 LYS A C 1
ATOM 1607 O O . LYS A 1 193 ? -10.108 -13.247 13.556 1.00 93.94 193 LYS A O 1
ATOM 1612 N N . VAL A 1 194 ? -12.128 -12.442 14.169 1.00 89.94 194 VAL A N 1
ATOM 1613 C CA . VAL A 1 194 ? -11.898 -12.424 15.618 1.00 89.94 194 VAL A CA 1
ATOM 1614 C C . VAL A 1 194 ? -12.866 -13.397 16.273 1.00 89.94 194 VAL A C 1
ATOM 1616 O O . VAL A 1 194 ? -13.996 -13.549 15.801 1.00 89.94 194 VAL A O 1
ATOM 1619 N N . ASN A 1 195 ? -12.405 -14.085 17.314 1.00 84.25 195 ASN A N 1
ATOM 1620 C CA . ASN A 1 195 ? -13.131 -15.221 17.887 1.00 84.25 195 ASN A CA 1
ATOM 1621 C C . ASN A 1 195 ? -13.494 -15.026 19.368 1.00 84.25 195 ASN A C 1
ATOM 1623 O O . ASN A 1 195 ? -14.318 -15.777 19.888 1.00 84.25 195 ASN A O 1
ATOM 1627 N N . ASN A 1 196 ? -12.917 -14.041 20.060 1.00 86.00 196 ASN A N 1
ATOM 1628 C CA . ASN A 1 196 ? -13.199 -13.771 21.463 1.00 86.00 196 ASN A CA 1
ATOM 1629 C C . ASN A 1 196 ? -14.365 -12.782 21.607 1.00 86.00 196 ASN A C 1
ATOM 1631 O O . ASN A 1 196 ? -14.206 -11.566 21.508 1.00 86.00 196 ASN A O 1
ATOM 1635 N N . THR A 1 197 ? -15.545 -13.302 21.934 1.00 78.00 197 THR A N 1
ATOM 1636 C CA . THR A 1 197 ? -16.759 -12.496 22.147 1.00 78.00 197 THR A CA 1
ATOM 1637 C C . THR A 1 197 ? -16.671 -11.564 23.361 1.00 78.00 197 THR A C 1
ATOM 1639 O O . THR A 1 197 ? -17.397 -10.571 23.432 1.00 78.00 197 THR A O 1
ATOM 1642 N N . GLN A 1 198 ? -15.777 -11.857 24.310 1.00 84.88 198 GLN A N 1
ATOM 1643 C CA . GLN A 1 198 ? -15.539 -11.043 25.504 1.00 84.88 198 GLN A CA 1
ATOM 1644 C C . GLN A 1 198 ? -14.450 -9.986 25.286 1.00 84.88 198 GLN A C 1
ATOM 1646 O O . GLN A 1 198 ? -14.153 -9.217 26.202 1.00 84.88 198 GLN A O 1
ATOM 1651 N N . ALA A 1 199 ? -13.810 -9.944 24.115 1.00 89.31 199 ALA A N 1
ATOM 1652 C CA . ALA A 1 199 ? -12.784 -8.952 23.841 1.00 89.31 199 ALA A CA 1
ATOM 1653 C C . ALA A 1 199 ? -13.412 -7.574 23.600 1.00 89.31 199 ALA A C 1
ATOM 1655 O O . ALA A 1 199 ? -14.220 -7.369 22.688 1.00 89.31 199 ALA A O 1
ATOM 1656 N N . ASN A 1 200 ? -12.992 -6.611 24.412 1.00 89.88 200 ASN A N 1
ATOM 1657 C CA . ASN A 1 200 ? -13.306 -5.192 24.271 1.00 89.88 200 ASN A CA 1
ATOM 1658 C C . ASN A 1 200 ? -12.050 -4.352 23.985 1.00 89.88 200 ASN A C 1
ATOM 1660 O O . ASN A 1 200 ? -12.152 -3.139 23.821 1.00 89.88 200 ASN A O 1
ATOM 1664 N N . HIS A 1 201 ? -10.882 -4.985 23.866 1.00 93.19 201 HIS A N 1
ATOM 1665 C CA . HIS A 1 201 ? -9.652 -4.342 23.435 1.00 93.19 201 HIS A CA 1
ATOM 1666 C C . HIS A 1 201 ? -8.947 -5.166 22.350 1.00 93.19 201 HIS A C 1
ATOM 1668 O O . HIS A 1 201 ? -8.771 -6.378 22.492 1.00 93.19 201 HIS A O 1
ATOM 1674 N N . TYR A 1 202 ? -8.525 -4.504 21.272 1.00 94.75 202 TYR A N 1
ATOM 1675 C CA . TYR A 1 202 ? -7.863 -5.134 20.130 1.00 94.75 202 TYR A CA 1
ATOM 1676 C C . TYR A 1 202 ? -6.543 -4.433 19.820 1.00 94.75 202 TYR A C 1
ATOM 1678 O O . TYR A 1 202 ? -6.520 -3.257 19.463 1.00 94.75 202 TYR A O 1
ATOM 1686 N N . GLU A 1 203 ? -5.439 -5.169 19.882 1.00 95.88 203 GLU A N 1
ATOM 1687 C CA . GLU A 1 203 ? -4.135 -4.668 19.444 1.00 95.88 203 GLU A CA 1
ATOM 1688 C C . GLU A 1 203 ? -3.883 -5.136 18.015 1.00 95.88 203 GLU A C 1
ATOM 1690 O O . GLU A 1 203 ? -3.712 -6.330 17.760 1.00 95.88 203 GLU A O 1
ATOM 1695 N N . ILE A 1 204 ? -3.859 -4.197 17.076 1.00 96.69 204 ILE A N 1
ATOM 1696 C CA . ILE A 1 204 ? -3.629 -4.460 15.660 1.00 96.69 204 ILE A CA 1
ATOM 1697 C C . ILE A 1 204 ? -2.165 -4.168 15.351 1.00 96.69 204 ILE A C 1
ATOM 1699 O O . ILE A 1 204 ? -1.715 -3.030 15.465 1.00 96.69 204 ILE A O 1
ATOM 1703 N N . THR A 1 205 ? -1.433 -5.186 14.908 1.00 97.69 205 THR A N 1
ATOM 1704 C CA . THR A 1 205 ? -0.068 -5.025 14.402 1.00 97.69 205 THR A CA 1
ATOM 1705 C C . THR A 1 205 ? -0.066 -5.143 12.885 1.00 97.69 205 THR A C 1
ATOM 1707 O O . THR A 1 205 ? -0.394 -6.202 12.347 1.00 97.69 205 THR A O 1
ATOM 1710 N N . VAL A 1 206 ? 0.327 -4.067 12.209 1.00 97.94 206 VAL A N 1
ATOM 1711 C CA . VAL A 1 206 ? 0.518 -3.980 10.760 1.00 97.94 206 VAL A CA 1
ATOM 1712 C C . VAL A 1 206 ? 2.007 -4.040 10.448 1.00 97.94 206 VAL A C 1
ATOM 1714 O O . VAL A 1 206 ? 2.807 -3.319 11.042 1.00 97.94 206 VAL A O 1
ATOM 1717 N N . ILE A 1 207 ? 2.374 -4.890 9.497 1.00 97.94 207 ILE A N 1
ATOM 1718 C CA . ILE A 1 207 ? 3.725 -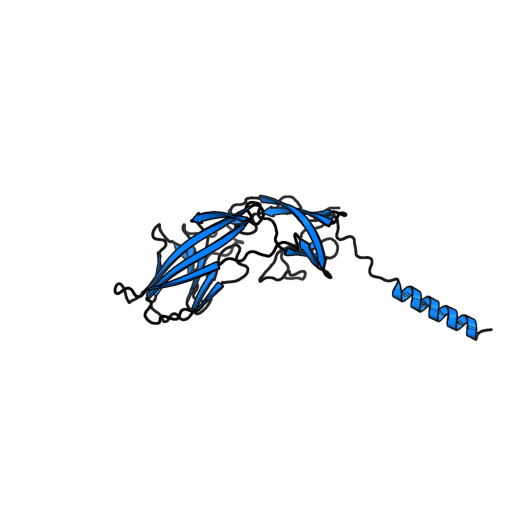5.012 8.962 1.00 97.94 207 ILE A CA 1
ATOM 1719 C C . ILE A 1 207 ? 3.651 -4.750 7.460 1.00 97.94 207 ILE A C 1
ATOM 1721 O O . ILE A 1 207 ? 3.071 -5.549 6.721 1.00 97.94 207 ILE A O 1
ATOM 1725 N N . GLN A 1 208 ? 4.239 -3.639 7.020 1.00 97.12 208 GLN A N 1
ATOM 1726 C CA . GLN A 1 208 ? 4.354 -3.278 5.609 1.00 97.12 208 GLN A CA 1
ATOM 1727 C C . GLN A 1 208 ? 5.761 -3.624 5.104 1.00 97.12 208 GLN A C 1
ATOM 1729 O O . GLN A 1 208 ? 6.720 -2.960 5.504 1.00 97.12 208 GLN A O 1
ATOM 1734 N N . PRO A 1 209 ? 5.916 -4.634 4.233 1.00 96.62 209 PRO A N 1
ATOM 1735 C CA . PRO A 1 209 ? 7.196 -4.907 3.600 1.00 96.62 209 PRO A CA 1
ATOM 1736 C C . PRO A 1 209 ? 7.455 -3.908 2.468 1.00 96.62 209 PRO A C 1
ATOM 1738 O O . PRO A 1 209 ? 6.567 -3.646 1.654 1.00 96.62 209 PRO A O 1
ATOM 1741 N N . VAL A 1 210 ? 8.676 -3.383 2.390 1.00 95.06 210 VAL A N 1
ATOM 1742 C CA . VAL A 1 210 ? 9.116 -2.482 1.319 1.00 95.06 210 VAL A CA 1
ATOM 1743 C C . VAL A 1 210 ? 10.530 -2.840 0.867 1.00 95.06 210 VAL A C 1
ATOM 1745 O O . VAL A 1 210 ? 11.398 -3.134 1.685 1.00 95.06 210 VAL A O 1
ATOM 1748 N N . ASP A 1 211 ? 10.792 -2.810 -0.437 1.00 95.00 211 ASP A N 1
ATOM 1749 C CA . ASP A 1 211 ? 12.170 -2.778 -0.934 1.00 95.00 211 ASP A CA 1
ATOM 1750 C C . ASP A 1 211 ? 12.740 -1.377 -0.723 1.00 95.00 211 ASP A C 1
ATOM 1752 O O . ASP A 1 211 ? 12.065 -0.387 -1.020 1.00 95.00 211 ASP A O 1
ATOM 1756 N N . LYS A 1 212 ? 13.989 -1.286 -0.262 1.00 93.12 212 LYS A N 1
ATOM 1757 C CA . LYS A 1 212 ? 14.721 -0.019 -0.108 1.00 93.12 212 LYS A CA 1
ATOM 1758 C C . LYS A 1 212 ? 14.702 0.813 -1.394 1.00 93.12 212 LYS A C 1
ATOM 1760 O O . LYS A 1 212 ? 14.479 2.012 -1.339 1.00 93.12 212 LYS A O 1
ATOM 1765 N N . GLU A 1 213 ? 14.846 0.150 -2.538 1.00 91.38 213 GLU A N 1
ATOM 1766 C CA . GLU A 1 213 ? 14.855 0.762 -3.875 1.00 91.38 213 GLU A CA 1
ATOM 1767 C C . GLU A 1 213 ? 13.454 0.850 -4.516 1.00 91.38 213 GLU A C 1
ATOM 1769 O O . GLU A 1 213 ? 13.307 1.343 -5.630 1.00 91.38 213 GLU A O 1
ATOM 1774 N N . ARG A 1 214 ? 12.402 0.377 -3.828 1.00 93.31 214 ARG A N 1
ATOM 1775 C CA . ARG A 1 214 ? 11.033 0.235 -4.372 1.00 93.31 214 ARG A CA 1
ATOM 1776 C C . ARG A 1 214 ? 10.971 -0.594 -5.657 1.00 93.31 214 ARG A C 1
ATOM 1778 O O . ARG A 1 214 ? 10.112 -0.372 -6.507 1.00 93.31 214 ARG A O 1
ATOM 1785 N N . MET A 1 215 ? 11.857 -1.583 -5.758 1.00 93.25 215 MET A N 1
ATOM 1786 C CA . MET A 1 215 ? 11.956 -2.467 -6.912 1.00 93.25 215 MET A CA 1
ATOM 1787 C C . MET A 1 215 ? 10.592 -3.077 -7.265 1.00 93.25 215 MET A C 1
ATOM 1789 O O . MET A 1 215 ? 9.965 -3.704 -6.404 1.00 93.25 215 MET A O 1
ATOM 1793 N N . PRO A 1 216 ? 10.104 -2.917 -8.513 1.00 93.81 216 PRO A N 1
ATOM 1794 C CA . PRO A 1 216 ? 8.853 -3.533 -8.922 1.00 93.81 216 PRO A CA 1
ATOM 1795 C C . PRO A 1 216 ? 9.019 -5.052 -8.872 1.00 93.81 216 PRO A C 1
ATOM 1797 O O . PRO A 1 216 ? 10.033 -5.578 -9.323 1.00 93.81 216 PRO A O 1
ATOM 1800 N N . ARG A 1 217 ? 8.034 -5.759 -8.312 1.00 93.81 217 ARG A N 1
ATOM 1801 C CA . ARG A 1 217 ? 8.051 -7.221 -8.149 1.00 93.81 217 ARG A CA 1
ATOM 1802 C C . ARG A 1 217 ? 6.922 -7.841 -8.946 1.00 93.81 217 ARG A C 1
ATOM 1804 O O . ARG A 1 217 ? 5.759 -7.645 -8.589 1.00 93.81 217 ARG A O 1
ATOM 1811 N N . SER A 1 218 ? 7.248 -8.551 -10.026 1.00 93.81 218 SER A N 1
ATOM 1812 C CA . SER A 1 218 ? 6.256 -9.113 -10.952 1.00 93.81 218 SER A CA 1
ATOM 1813 C C . SER A 1 218 ? 5.190 -8.088 -11.380 1.00 93.81 218 SER A C 1
ATOM 1815 O O . SER A 1 218 ? 3.994 -8.397 -11.438 1.00 93.81 218 SER A O 1
ATOM 1817 N N . LYS A 1 219 ? 5.608 -6.837 -11.619 1.00 93.31 219 LYS A N 1
ATOM 1818 C CA . LYS A 1 219 ? 4.694 -5.730 -11.935 1.00 93.31 219 LYS A CA 1
ATOM 1819 C C . LYS A 1 219 ? 4.213 -5.873 -13.368 1.00 93.31 219 LYS A C 1
ATOM 1821 O O . LYS A 1 219 ? 5.022 -5.983 -14.286 1.00 93.31 219 LYS A O 1
ATOM 1826 N N . LYS A 1 220 ? 2.897 -5.882 -13.562 1.00 93.81 220 LYS A N 1
ATOM 1827 C CA . LYS A 1 220 ? 2.300 -6.039 -14.888 1.00 93.81 220 LYS A CA 1
ATOM 1828 C C . LYS A 1 220 ? 2.221 -4.690 -15.597 1.00 93.81 220 LYS A C 1
ATOM 1830 O O . LYS A 1 220 ? 1.994 -3.657 -14.974 1.00 93.81 220 LYS A O 1
ATOM 1835 N N . VAL A 1 221 ? 2.370 -4.718 -16.913 1.00 94.00 221 VAL A N 1
ATOM 1836 C CA . VAL A 1 221 ? 2.198 -3.573 -17.803 1.00 94.00 221 VAL A CA 1
ATOM 1837 C C . VAL A 1 221 ? 1.499 -4.058 -19.066 1.00 94.00 221 VAL A C 1
ATOM 1839 O O . VAL A 1 221 ? 1.941 -5.003 -19.712 1.00 94.00 221 VAL A O 1
ATOM 1842 N N . ILE A 1 222 ? 0.399 -3.417 -19.443 1.00 92.69 222 ILE A N 1
ATOM 1843 C CA . ILE A 1 222 ? -0.283 -3.691 -20.709 1.00 92.69 222 ILE A CA 1
ATOM 1844 C C . ILE A 1 222 ? 0.182 -2.647 -21.719 1.00 92.69 222 ILE A C 1
ATOM 1846 O O . ILE A 1 222 ? -0.029 -1.453 -21.510 1.00 92.69 222 ILE A O 1
ATOM 1850 N N . ILE A 1 223 ? 0.775 -3.087 -22.830 1.00 90.12 223 ILE A N 1
ATOM 1851 C CA . ILE A 1 223 ? 1.162 -2.198 -23.930 1.00 90.12 223 ILE A CA 1
ATOM 1852 C C . ILE A 1 223 ? 0.112 -2.287 -25.034 1.00 90.12 223 ILE A C 1
ATOM 1854 O O . ILE A 1 223 ? -0.085 -3.334 -25.652 1.00 90.12 223 ILE A O 1
ATOM 1858 N N . LYS A 1 224 ? -0.557 -1.170 -25.325 1.00 87.50 224 LYS A N 1
ATOM 1859 C CA . LYS A 1 224 ? -1.469 -1.057 -26.468 1.00 87.50 224 LYS A CA 1
ATOM 1860 C C . LYS A 1 224 ? -1.084 0.141 -27.313 1.00 87.50 224 LYS A C 1
ATOM 1862 O O . LYS A 1 224 ? -1.203 1.286 -26.897 1.00 87.50 224 LYS A O 1
ATOM 1867 N N . ARG A 1 225 ? -0.685 -0.124 -28.559 1.00 85.50 225 ARG A N 1
ATOM 1868 C CA . ARG A 1 225 ? -0.260 0.908 -29.520 1.00 85.50 225 ARG A CA 1
ATOM 1869 C C . ARG A 1 225 ? 0.918 1.719 -28.958 1.00 85.50 225 ARG A C 1
ATOM 1871 O O . ARG A 1 225 ? 2.011 1.185 -28.862 1.00 85.50 225 ARG A O 1
ATOM 1878 N N . ARG A 1 226 ? 0.693 2.990 -28.629 1.00 89.12 226 ARG A N 1
ATOM 1879 C CA . ARG A 1 226 ? 1.677 3.931 -28.086 1.00 89.12 226 ARG A CA 1
ATOM 1880 C C . ARG A 1 226 ? 1.438 4.196 -26.598 1.00 89.12 226 ARG A C 1
ATOM 1882 O O . ARG A 1 226 ? 1.833 5.239 -26.111 1.00 89.12 226 ARG A O 1
ATOM 1889 N N . GLN A 1 227 ? 0.732 3.312 -25.902 1.00 91.00 227 GLN A N 1
ATOM 1890 C CA . GLN A 1 227 ? 0.316 3.529 -24.521 1.00 91.00 227 GLN A CA 1
ATOM 1891 C C . GLN A 1 227 ? 0.729 2.350 -23.645 1.00 91.00 227 GLN A C 1
ATOM 1893 O O . GLN A 1 227 ? 0.488 1.195 -24.009 1.00 91.00 227 GLN A O 1
ATOM 1898 N N . ALA A 1 228 ? 1.322 2.659 -22.493 1.00 91.81 228 ALA A N 1
ATOM 1899 C CA . ALA A 1 228 ? 1.636 1.705 -21.442 1.00 91.81 228 ALA A CA 1
ATOM 1900 C C . ALA A 1 228 ? 0.718 1.928 -20.235 1.00 91.81 228 ALA A C 1
ATOM 1902 O O . ALA A 1 228 ? 0.715 2.990 -19.613 1.00 91.81 228 ALA A O 1
ATOM 1903 N N . TYR A 1 229 ? -0.065 0.908 -19.899 1.00 91.56 229 TYR A N 1
ATOM 1904 C CA . TYR A 1 229 ? -0.959 0.896 -18.746 1.00 91.56 229 TYR A CA 1
ATOM 1905 C C . TYR A 1 229 ? -0.307 0.063 -17.647 1.00 91.56 229 TYR A C 1
ATOM 1907 O O . TYR A 1 229 ? -0.110 -1.137 -17.830 1.00 91.56 229 TYR A O 1
ATOM 1915 N N . TYR A 1 230 ? 0.029 0.684 -16.520 1.00 87.62 230 TYR A N 1
ATOM 1916 C CA . TYR A 1 230 ? 0.814 0.039 -15.458 1.00 87.62 230 TYR A CA 1
ATOM 1917 C C . TYR A 1 230 ? 0.241 0.248 -14.048 1.00 87.62 230 TYR A C 1
ATOM 1919 O O . TYR A 1 230 ? 0.709 -0.374 -13.096 1.00 87.62 230 TYR A O 1
ATOM 1927 N N . TYR A 1 231 ? -0.781 1.095 -13.897 1.00 82.62 231 TYR A N 1
ATOM 1928 C CA . TYR A 1 231 ? -1.473 1.255 -12.624 1.00 82.62 231 TYR A CA 1
ATOM 1929 C C . TYR A 1 231 ? -2.448 0.098 -12.384 1.00 82.62 231 TYR A C 1
ATOM 1931 O O . TYR A 1 231 ? -3.357 -0.155 -13.182 1.00 82.62 231 TYR A O 1
ATOM 1939 N N . GLU A 1 232 ? -2.275 -0.584 -11.254 1.00 80.19 232 GLU A N 1
ATOM 1940 C CA . GLU A 1 232 ? -3.164 -1.650 -10.800 1.00 80.19 232 GLU A CA 1
ATOM 1941 C C . GLU A 1 232 ? -4.255 -1.085 -9.881 1.00 80.19 232 GLU A C 1
ATOM 1943 O O . GLU A 1 232 ? -3.984 -0.356 -8.930 1.00 80.19 232 GLU A O 1
ATOM 1948 N N . TRP A 1 233 ? -5.506 -1.475 -10.126 1.00 69.56 233 TRP A N 1
ATOM 1949 C CA . TRP A 1 233 ? -6.625 -1.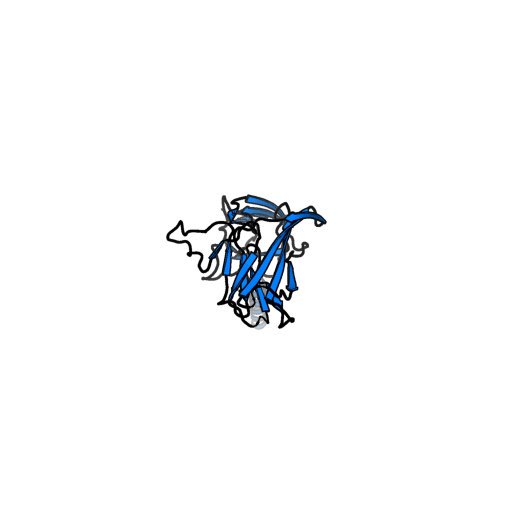242 -9.219 1.00 69.56 233 TRP A CA 1
ATOM 1950 C C . TRP A 1 233 ? -7.268 -2.581 -8.859 1.00 69.56 233 TRP A C 1
ATOM 1952 O O . TRP A 1 233 ? -7.672 -3.342 -9.740 1.00 69.56 233 TRP A O 1
ATOM 1962 N N . ASN A 1 234 ? -7.331 -2.905 -7.562 1.00 69.25 234 ASN A N 1
ATOM 1963 C CA . ASN A 1 234 ? -7.772 -4.217 -7.061 1.00 69.25 234 ASN A CA 1
ATOM 1964 C C . ASN A 1 234 ? -7.051 -5.404 -7.746 1.00 69.25 234 ASN A C 1
ATOM 1966 O O . ASN A 1 234 ? -7.681 -6.404 -8.100 1.00 6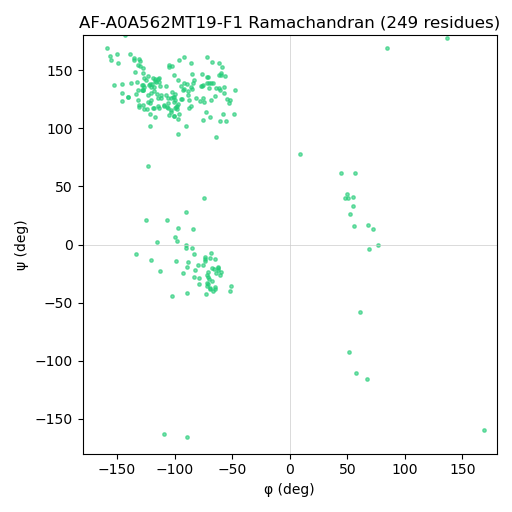9.25 234 ASN A O 1
ATOM 1970 N N . GLY A 1 235 ? -5.741 -5.271 -7.987 1.00 72.00 235 GLY A N 1
ATOM 1971 C CA . GLY A 1 235 ? -4.909 -6.294 -8.633 1.00 72.00 235 GLY A CA 1
ATOM 1972 C C . GLY A 1 235 ? -5.152 -6.474 -10.138 1.00 72.00 235 GLY A C 1
ATOM 1973 O O . GLY A 1 235 ? -4.727 -7.477 -10.716 1.00 72.00 235 GLY A O 1
ATOM 1974 N N . LYS A 1 236 ? -5.863 -5.541 -10.787 1.00 81.19 236 LYS A N 1
ATOM 1975 C CA . LYS A 1 236 ? -6.122 -5.555 -12.233 1.00 81.19 236 LYS A CA 1
ATOM 1976 C C . LYS A 1 236 ? -5.679 -4.253 -12.885 1.00 81.19 236 LYS A C 1
ATOM 1978 O O . LYS A 1 236 ? -5.916 -3.175 -12.352 1.00 81.19 236 LYS A O 1
ATOM 1983 N N . ILE A 1 237 ? -5.113 -4.361 -14.081 1.00 83.50 237 ILE A N 1
ATOM 1984 C CA . ILE A 1 237 ? -4.826 -3.211 -14.942 1.00 83.50 237 ILE A CA 1
ATOM 1985 C C . ILE A 1 237 ? -6.002 -3.045 -15.896 1.00 83.50 237 ILE A C 1
ATOM 1987 O O . ILE A 1 237 ? -6.380 -3.980 -16.603 1.00 83.50 237 ILE A O 1
ATOM 1991 N N . SER A 1 238 ? -6.587 -1.851 -15.912 1.00 81.50 238 SER A N 1
ATOM 1992 C CA . SER A 1 238 ? -7.584 -1.479 -16.912 1.00 81.50 238 SER A CA 1
ATOM 1993 C C . SER A 1 238 ? -6.888 -0.760 -18.062 1.00 81.50 238 SER A C 1
ATOM 1995 O O . SER A 1 238 ? -6.049 0.104 -17.838 1.00 81.50 238 SER A O 1
ATOM 1997 N N . SER A 1 239 ? -7.255 -1.110 -19.292 1.00 78.06 239 SER A N 1
ATOM 1998 C CA . SER A 1 239 ? -6.813 -0.433 -20.523 1.00 78.06 239 SER A CA 1
ATOM 1999 C C . SER A 1 239 ? -7.999 0.041 -21.375 1.00 78.06 239 SER A C 1
ATOM 2001 O O . SER A 1 239 ? -7.886 0.185 -22.591 1.00 78.06 239 SER A O 1
ATOM 2003 N N . GLY A 1 240 ? -9.166 0.195 -20.739 1.00 70.62 240 GLY A N 1
ATOM 2004 C CA . GLY A 1 240 ? -10.400 0.707 -21.342 1.00 70.62 240 GLY A CA 1
ATOM 2005 C C . GLY A 1 240 ? -10.760 2.102 -20.824 1.00 70.62 240 GLY A C 1
ATOM 2006 O O . GLY A 1 240 ? -9.945 2.761 -20.201 1.00 70.62 240 GLY A O 1
ATOM 2007 N N . ILE A 1 241 ? -12.006 2.537 -21.021 1.00 62.31 241 ILE A N 1
ATOM 2008 C CA . ILE A 1 241 ? -12.476 3.906 -20.702 1.00 62.31 241 ILE A CA 1
ATOM 2009 C C . ILE A 1 241 ? -12.323 4.269 -19.209 1.00 62.31 241 ILE A C 1
ATOM 2011 O O . ILE A 1 241 ? -12.202 5.436 -18.858 1.00 62.31 241 ILE A O 1
ATOM 2015 N N . PHE A 1 242 ? -12.282 3.268 -18.327 1.00 64.50 242 PHE A N 1
ATOM 2016 C CA . PHE A 1 242 ? -12.075 3.441 -16.885 1.00 64.50 242 PHE A CA 1
ATOM 2017 C C . PHE A 1 242 ? -10.614 3.244 -16.449 1.00 64.50 242 PHE A C 1
ATOM 2019 O O . PHE A 1 242 ? -10.354 3.001 -15.272 1.00 64.50 242 PHE A O 1
ATOM 2026 N N . SER A 1 243 ? -9.657 3.227 -17.381 1.00 70.44 243 SER A N 1
ATOM 2027 C CA . SER A 1 243 ? -8.242 3.138 -17.030 1.00 70.44 243 SER A CA 1
ATOM 2028 C C . SER A 1 243 ? -7.759 4.434 -16.398 1.00 70.44 243 SER A C 1
ATOM 2030 O O . SER A 1 243 ? -8.121 5.520 -16.847 1.00 70.44 243 SER A O 1
ATOM 2032 N N . LEU A 1 244 ? -6.863 4.313 -15.421 1.00 75.00 244 LEU A N 1
ATOM 2033 C CA . LEU A 1 244 ? -5.991 5.426 -15.061 1.00 75.00 244 LEU A CA 1
ATOM 2034 C C . LEU A 1 244 ? -5.158 5.835 -16.285 1.00 75.00 244 LEU A C 1
ATOM 2036 O O . LEU A 1 244 ? -4.929 5.011 -17.177 1.00 75.00 244 LEU A O 1
ATOM 2040 N N . SER A 1 245 ? -4.751 7.105 -16.337 1.00 81.94 245 SER A N 1
ATOM 2041 C CA . SER A 1 245 ? -4.046 7.673 -17.488 1.00 81.94 245 SER A CA 1
ATOM 2042 C C . SER A 1 245 ? -2.826 6.818 -17.859 1.00 81.94 245 SER A C 1
ATOM 2044 O O . SER A 1 245 ? -1.970 6.592 -16.999 1.00 81.94 245 SER A O 1
ATOM 2046 N N . PRO A 1 246 ? -2.743 6.302 -19.100 1.00 88.19 246 PRO A N 1
ATOM 2047 C CA . PRO A 1 246 ? -1.580 5.548 -19.543 1.00 88.19 246 PRO A CA 1
ATOM 2048 C C . PRO A 1 246 ? -0.371 6.459 -19.753 1.00 88.19 246 PRO A C 1
ATOM 2050 O O . PRO A 1 246 ? -0.511 7.662 -19.965 1.00 88.19 246 PRO A O 1
ATOM 2053 N N . LEU A 1 247 ? 0.814 5.857 -19.785 1.00 89.88 247 LEU A N 1
ATOM 2054 C CA . LEU A 1 247 ? 2.030 6.522 -20.238 1.00 89.88 247 LEU A CA 1
ATOM 2055 C C . LEU A 1 247 ? 2.081 6.506 -21.764 1.00 89.88 247 LEU A C 1
ATOM 2057 O O . LEU A 1 247 ? 1.995 5.439 -22.379 1.00 89.88 247 LEU A O 1
ATOM 2061 N N . GLU A 1 248 ? 2.238 7.671 -22.379 1.00 91.44 248 GLU A N 1
ATOM 2062 C CA . GLU A 1 248 ? 2.353 7.781 -23.830 1.00 91.44 248 GLU A CA 1
ATOM 2063 C C . GLU A 1 248 ? 3.787 7.546 -24.296 1.00 91.44 248 GLU A C 1
ATOM 2065 O O . GLU A 1 248 ? 4.747 7.996 -23.679 1.00 91.44 248 GLU A O 1
ATOM 2070 N N . ARG A 1 249 ? 3.941 6.820 -25.401 1.00 90.50 249 ARG A N 1
ATOM 2071 C CA . ARG A 1 249 ? 5.237 6.525 -25.996 1.00 90.50 249 ARG A CA 1
ATOM 2072 C C . ARG A 1 249 ? 5.849 7.800 -26.562 1.00 90.50 249 ARG A C 1
ATOM 2074 O O . ARG A 1 249 ? 5.245 8.408 -27.452 1.00 90.50 249 ARG A O 1
ATOM 2081 N N . LEU A 1 250 ? 7.056 8.121 -26.113 1.00 87.19 250 LEU A N 1
ATOM 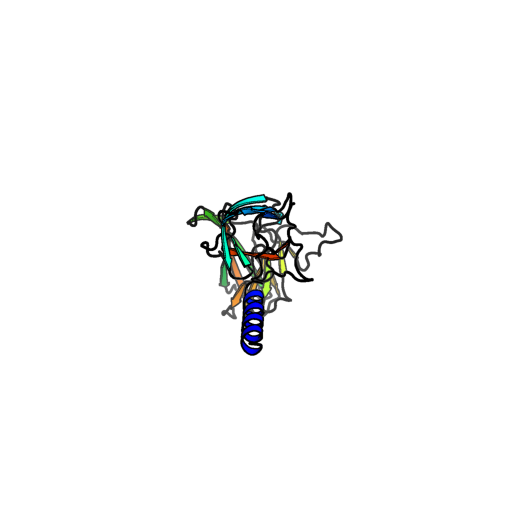2082 C CA . LEU A 1 250 ? 7.886 9.179 -26.679 1.00 87.19 250 LEU A CA 1
ATOM 2083 C C . LEU A 1 250 ? 8.343 8.762 -28.078 1.00 87.19 250 LEU A C 1
ATOM 2085 O O . LEU A 1 250 ? 8.599 7.578 -28.313 1.00 87.19 250 LEU A O 1
ATOM 2089 N N . ASN A 1 251 ? 8.331 9.716 -29.010 1.00 72.44 251 ASN A N 1
ATOM 2090 C CA . ASN A 1 251 ? 8.687 9.473 -30.412 1.00 72.44 251 ASN A CA 1
ATOM 2091 C C . ASN A 1 251 ? 10.098 8.895 -30.540 1.00 72.44 251 ASN A C 1
ATOM 2093 O O . ASN A 1 251 ? 11.016 9.480 -29.927 1.00 72.44 251 ASN A O 1
#

Nearest PDB structures (foldseek):
  2z4i-assembly2_B  TM=7.855E-01  e=2.066E+00  Escherichia coli
  2z4h-assembly1_A  TM=3.494E-01  e=2.180E+00  Escherichia coli
  2z4i-assembly1_A  TM=1.889E-01  e=2.427E+00  Escherichia coli
  3zmn-assembly2_B  TM=2.043E-01  e=4.149E+00  Thermus virus P23-77
  3zmn-assembly1_A  TM=2.213E-01  e=5.723E+00  Thermus virus P23-77

Solvent-accessible surface ar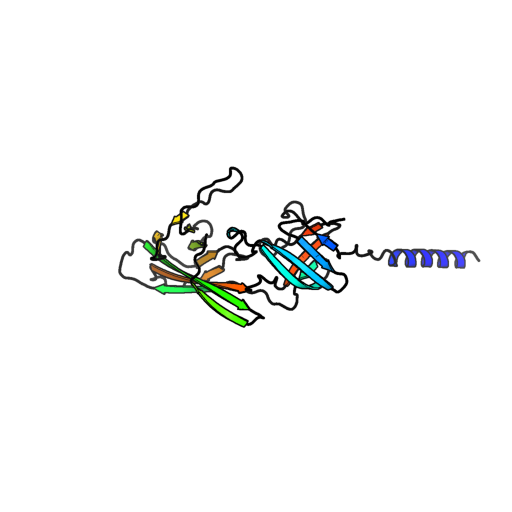ea (backbone atoms only — not comparable to full-atom values): 14454 Å² total; per-residue (Å²): 120,71,73,62,57,55,56,52,53,53,52,53,58,57,54,58,66,64,66,70,59,74,75,73,71,74,80,54,47,39,21,37,60,95,66,39,29,42,32,35,45,92,86,38,36,36,41,38,38,33,50,36,84,46,53,59,90,71,72,45,72,36,73,34,72,51,45,47,50,76,60,90,72,31,37,24,34,29,65,90,36,77,70,77,69,69,46,76,49,77,48,78,35,68,58,95,68,68,78,72,31,28,41,38,34,62,46,45,30,36,34,33,26,54,97,92,39,84,74,46,78,42,84,47,89,66,75,52,40,37,40,21,57,73,43,78,91,58,46,36,30,38,22,66,61,90,74,75,68,88,45,98,85,54,79,69,74,66,60,69,44,71,35,62,94,80,34,48,51,74,44,76,58,70,91,61,55,28,43,34,42,37,44,72,63,50,69,59,68,51,72,43,78,51,84,60,85,72,43,37,31,37,42,38,40,37,38,42,61,41,47,76,61,61,62,65,37,44,37,57,29,39,65,55,95,57,31,40,29,60,66,66,58,79,82,38,70,48,89,57,98,83,30,71,88,54,26,48,48,61,132

Mean predicted aligned error: 9.1 Å

pLDDT: mean 85.92, std 14.54, range [39.25, 97.94]

Organism: NCBI:txid459529

Sequence (251 aa):
MIKVLLSALLYFSLVFSVFAQKASKPIFGTYGEYSTRLTLNLDSTFELIEADPIFPYTFESYTNRGDWEVKGDTVILNPHLEKRLPRVSVREKSVQKDNDSISVTINYYLETYEKNEMSSRTPFYFELLSIYINKKKNYRNIVHVPQYRHCMFSSRLRKQIVIDSTKTFNFPRQDVYKLGVYSYGFEKAIEIKVNNTQANHYEITVIQPVDKERMPRSKKVIIKRRQAYYYEWNGKISSGIFSLSPLERLN

Radius of gyration: 25.45 Å; Cα contacts (8 Å, |Δi|>4): 489; chains: 1; bounding box: 40×50×101 Å